Protein AF-A0A2J6ST15-F1 (afdb_monomer_lite)

Structure (mmCIF, N/CA/C/O backbone):
data_AF-A0A2J6ST15-F1
#
_entry.id   AF-A0A2J6ST15-F1
#
loop_
_atom_site.group_PDB
_atom_site.id
_atom_site.type_symbol
_atom_site.label_atom_id
_atom_site.label_alt_id
_atom_site.label_comp_id
_atom_site.label_asym_id
_atom_site.label_entity_id
_atom_site.label_seq_id
_atom_site.pdbx_PDB_ins_code
_atom_site.Cartn_x
_atom_site.Cartn_y
_atom_site.Cartn_z
_atom_site.occupancy
_atom_site.B_iso_or_equiv
_atom_site.auth_seq_id
_atom_site.auth_comp_id
_atom_site.auth_asym_id
_atom_site.auth_atom_id
_atom_site.pdbx_PDB_model_num
ATOM 1 N N . MET A 1 1 ? -38.969 25.362 6.891 1.00 38.66 1 MET A N 1
ATOM 2 C CA . MET A 1 1 ? -37.853 26.286 6.587 1.00 38.66 1 MET A CA 1
ATOM 3 C C . MET A 1 1 ? -36.799 25.519 5.800 1.00 38.66 1 MET A C 1
ATOM 5 O O . MET A 1 1 ? -36.286 24.537 6.317 1.00 38.66 1 MET A O 1
ATOM 9 N N . LYS A 1 2 ? -36.544 25.883 4.535 1.00 35.53 2 LYS A N 1
ATOM 10 C CA . LYS A 1 2 ? -35.479 25.271 3.721 1.00 35.53 2 LYS A CA 1
ATOM 11 C C . LYS A 1 2 ? -34.134 25.830 4.198 1.00 35.53 2 LYS A C 1
ATOM 13 O O . LYS A 1 2 ? -33.863 27.008 3.981 1.00 35.53 2 LYS A O 1
ATOM 18 N N . GLY A 1 3 ? -33.343 25.011 4.888 1.00 40.88 3 GLY A N 1
ATOM 19 C CA . GLY A 1 3 ? -31.980 25.359 5.285 1.00 40.88 3 GLY A CA 1
ATOM 20 C C . GLY A 1 3 ? -31.104 25.496 4.044 1.00 40.88 3 GLY A C 1
ATOM 21 O O . GLY A 1 3 ? -30.972 24.551 3.270 1.00 40.88 3 GLY A O 1
ATOM 22 N N . ARG A 1 4 ? -30.568 26.696 3.823 1.00 41.75 4 ARG A N 1
ATOM 23 C CA . ARG A 1 4 ? -29.657 26.998 2.719 1.00 41.75 4 ARG A CA 1
ATOM 24 C C . ARG A 1 4 ? -28.290 26.400 3.084 1.00 41.75 4 ARG A C 1
ATOM 26 O O . ARG A 1 4 ? -27.688 26.826 4.064 1.00 41.75 4 ARG A O 1
ATOM 33 N N . VAL A 1 5 ? -27.847 25.377 2.353 1.00 45.16 5 VAL A N 1
ATOM 34 C CA . VAL A 1 5 ? -26.492 24.820 2.490 1.00 45.16 5 VAL A CA 1
ATOM 35 C C . VAL A 1 5 ? -25.538 25.836 1.869 1.00 45.16 5 VAL A C 1
ATOM 37 O O . VAL A 1 5 ? -25.640 26.119 0.678 1.00 45.16 5 VAL A O 1
ATOM 40 N N . PHE A 1 6 ? -24.679 26.446 2.682 1.00 47.31 6 PHE A N 1
ATOM 41 C CA . PHE A 1 6 ? -23.643 27.351 2.193 1.00 47.31 6 PHE A CA 1
ATOM 42 C C . PHE A 1 6 ? -22.464 26.509 1.701 1.00 47.31 6 PHE A C 1
ATOM 44 O O . PHE A 1 6 ? -21.826 25.815 2.491 1.00 47.31 6 PHE A O 1
ATOM 51 N N . GLU A 1 7 ? -22.207 26.541 0.395 1.00 51.12 7 GLU A N 1
ATOM 52 C CA . GLU A 1 7 ? -20.978 25.996 -0.182 1.00 51.12 7 GLU A CA 1
ATOM 53 C C . GLU A 1 7 ? -19.779 26.784 0.359 1.00 51.12 7 GLU A C 1
ATOM 55 O O . GLU A 1 7 ? -19.801 28.015 0.408 1.00 51.12 7 GLU A O 1
ATOM 60 N N . CYS A 1 8 ? -18.740 26.076 0.806 1.00 47.41 8 CYS A N 1
ATOM 61 C CA . CYS A 1 8 ? -17.505 26.715 1.245 1.00 47.41 8 CYS A CA 1
ATOM 62 C C . CYS A 1 8 ? -16.866 27.448 0.060 1.00 47.41 8 CYS A C 1
ATOM 64 O O . CYS A 1 8 ? -16.536 26.818 -0.948 1.00 47.41 8 CYS A O 1
ATOM 66 N N . SER A 1 9 ? -16.661 28.760 0.206 1.00 45.16 9 SER A N 1
ATOM 67 C CA . SER A 1 9 ? -15.831 29.542 -0.712 1.00 45.16 9 SER A CA 1
ATOM 68 C C . SER A 1 9 ? -14.440 28.912 -0.793 1.00 45.16 9 SER A C 1
ATOM 70 O O . SER A 1 9 ? -13.929 28.371 0.192 1.00 45.16 9 SER A O 1
ATOM 72 N N . ARG A 1 10 ? -13.830 28.932 -1.982 1.00 50.94 10 ARG A N 1
ATOM 73 C CA . ARG A 1 10 ? -12.530 28.288 -2.209 1.00 50.94 10 ARG A CA 1
ATOM 74 C C . ARG A 1 10 ? -11.426 28.864 -1.320 1.00 50.94 10 ARG A C 1
ATOM 76 O O . ARG A 1 10 ? -10.541 28.079 -0.978 1.00 50.94 10 ARG A O 1
ATOM 83 N N . ASP A 1 11 ? -11.583 30.115 -0.880 1.00 47.59 11 ASP A N 1
ATOM 84 C CA . ASP A 1 11 ? -10.539 30.906 -0.220 1.00 47.59 11 ASP A CA 1
ATOM 85 C C . ASP A 1 11 ? -10.852 31.290 1.242 1.00 47.59 11 ASP A C 1
ATOM 87 O O . ASP A 1 11 ? -9.951 31.729 1.947 1.00 47.59 11 ASP A O 1
ATOM 91 N N . ASP A 1 12 ? -12.078 31.052 1.739 1.00 45.22 12 ASP A N 1
ATOM 92 C CA . ASP A 1 12 ? -12.477 31.381 3.119 1.00 45.22 12 ASP A CA 1
ATOM 93 C C . ASP A 1 12 ? -13.040 30.168 3.874 1.00 45.22 12 ASP A C 1
ATOM 95 O O . ASP A 1 12 ? -13.942 29.457 3.415 1.00 45.22 12 ASP A O 1
ATOM 99 N N . ILE A 1 13 ? -12.523 29.945 5.084 1.00 47.72 13 ILE A N 1
ATOM 100 C CA . ILE A 1 13 ? -12.948 28.867 5.983 1.00 47.72 13 ILE A CA 1
ATOM 101 C C . ILE A 1 13 ? -14.369 29.171 6.483 1.00 47.72 13 ILE A C 1
ATOM 103 O O . ILE A 1 13 ? -14.617 30.222 7.070 1.00 47.72 13 ILE A O 1
ATOM 107 N N . CYS A 1 14 ? -15.323 28.255 6.286 1.00 68.81 14 CYS A N 1
ATOM 108 C CA . CYS A 1 14 ? -16.704 28.494 6.712 1.00 68.81 14 CYS A CA 1
ATOM 109 C C . CYS A 1 14 ? -16.856 28.490 8.245 1.00 68.81 14 CYS A C 1
ATOM 111 O O . CYS A 1 14 ? -16.087 27.859 8.972 1.00 68.81 14 CYS A O 1
ATOM 113 N N . VAL A 1 15 ? -17.911 29.138 8.746 1.00 53.75 15 VAL A N 1
ATOM 114 C CA . VAL A 1 15 ? -18.210 29.257 10.188 1.00 53.75 15 VAL A CA 1
ATOM 115 C C . VAL A 1 15 ? -18.329 27.889 10.878 1.00 53.75 15 VAL A C 1
ATOM 117 O O . VAL A 1 15 ? -17.912 27.734 12.023 1.00 53.75 15 VAL A O 1
ATOM 120 N N . SER A 1 16 ? -18.824 26.861 10.182 1.00 53.62 16 SER A N 1
ATOM 121 C CA . SER A 1 16 ? -18.868 25.489 10.707 1.00 53.62 16 SER A CA 1
ATOM 122 C C . SER A 1 16 ? -17.469 24.889 10.878 1.00 53.62 16 SER A C 1
ATOM 124 O O . SER A 1 16 ? -17.195 24.261 11.899 1.00 53.62 16 SER A O 1
ATOM 126 N N . CYS A 1 17 ? -16.559 25.135 9.932 1.00 51.22 17 CYS A N 1
ATOM 127 C CA . CYS A 1 17 ? -15.149 24.771 10.059 1.00 51.22 17 CYS A CA 1
ATOM 128 C C . CYS A 1 17 ? -14.462 25.572 11.177 1.00 51.22 17 CYS A C 1
ATOM 130 O O . CYS A 1 17 ? -13.653 25.015 11.908 1.00 51.22 17 CYS A O 1
ATOM 132 N N . GLN A 1 18 ? -14.838 26.837 11.384 1.00 48.62 18 GLN A N 1
ATOM 133 C CA . GLN A 1 18 ? -14.302 27.691 12.449 1.00 48.62 18 GLN A CA 1
ATOM 134 C C . GLN A 1 18 ? -14.754 27.248 13.856 1.00 48.62 18 GLN A C 1
ATOM 136 O O . GLN A 1 18 ? -13.951 27.183 14.786 1.00 48.62 18 GLN A O 1
ATOM 141 N N . GLN A 1 19 ? -16.015 26.843 14.026 1.00 48.94 19 GLN A N 1
ATOM 142 C CA . GLN A 1 19 ? -16.502 26.212 15.266 1.00 48.94 19 GLN A CA 1
ATOM 143 C C . GLN A 1 19 ? -15.833 24.842 15.494 1.00 48.94 19 GLN A C 1
ATOM 145 O O . GLN A 1 19 ? -15.514 24.441 16.623 1.00 48.94 19 GLN A O 1
ATOM 150 N N . LEU A 1 20 ? -15.489 24.164 14.398 1.00 51.16 20 LEU A N 1
ATOM 151 C CA . LEU A 1 20 ? -14.615 23.002 14.392 1.00 51.16 20 LEU A CA 1
ATOM 152 C C . LEU A 1 20 ? -13.120 23.317 14.623 1.00 51.16 20 LEU A C 1
ATOM 154 O O . LEU A 1 20 ? -12.326 22.387 14.583 1.00 51.16 20 LEU A O 1
ATOM 158 N N . VAL A 1 21 ? -12.722 24.537 15.017 1.00 44.50 21 VAL A N 1
ATOM 159 C CA . VAL A 1 21 ? -11.354 24.855 15.499 1.00 44.50 21 VAL A CA 1
ATOM 160 C C . VAL A 1 21 ? -11.258 25.020 17.030 1.00 44.50 21 VAL A C 1
ATOM 162 O O . VAL A 1 21 ? -10.345 24.470 17.628 1.00 44.50 21 VAL A O 1
ATOM 165 N N . VAL A 1 22 ? -12.284 25.534 17.720 1.00 46.78 22 VAL A N 1
ATOM 166 C CA . VAL A 1 22 ? -12.260 25.867 19.174 1.00 46.78 22 VAL A CA 1
ATOM 167 C C . VAL A 1 22 ? -12.069 24.707 20.205 1.00 46.78 22 VAL A C 1
ATOM 169 O O . VAL A 1 22 ? -11.404 24.900 21.214 1.00 46.78 22 VAL A O 1
ATOM 172 N N . HIS A 1 23 ? -12.536 23.473 19.986 1.00 47.53 23 HIS A N 1
ATOM 173 C CA . HIS A 1 23 ? -12.268 22.262 20.802 1.00 47.53 23 HIS A CA 1
ATOM 174 C C . HIS A 1 23 ? -10.863 21.633 20.573 1.00 47.53 23 HIS A C 1
ATOM 176 O O . HIS A 1 23 ? -10.720 20.426 20.393 1.00 47.53 23 HIS A O 1
ATOM 182 N N . ALA A 1 24 ? -9.820 22.465 20.527 1.00 45.72 24 ALA A N 1
ATOM 183 C CA . ALA A 1 24 ? -8.559 22.259 19.804 1.00 45.72 24 ALA A CA 1
ATOM 184 C C . ALA A 1 24 ? -7.562 21.187 20.291 1.00 45.72 24 ALA A C 1
ATOM 186 O O . ALA A 1 24 ? -6.649 20.858 19.540 1.00 45.72 24 ALA A O 1
ATOM 187 N N . HIS A 1 25 ? -7.684 20.594 21.480 1.00 44.50 25 HIS A N 1
ATOM 188 C CA . HIS A 1 25 ? -6.605 19.713 21.972 1.00 44.50 25 HIS A CA 1
ATOM 189 C C . HIS A 1 25 ? -6.564 18.307 21.337 1.00 44.50 25 HIS A C 1
ATOM 191 O O . HIS A 1 25 ? -5.535 17.646 21.379 1.00 44.50 25 HIS A O 1
ATOM 197 N N . GLN A 1 26 ? -7.631 17.882 20.649 1.00 46.38 26 GLN A N 1
ATOM 198 C CA . GLN A 1 26 ? -7.638 16.692 19.776 1.00 46.38 26 GLN A CA 1
ATOM 199 C C . GLN A 1 26 ? -7.511 17.047 18.274 1.00 46.38 26 GLN A C 1
ATOM 201 O O . GLN A 1 26 ? -7.672 16.175 17.422 1.00 46.38 26 GLN A O 1
ATOM 206 N N . ARG A 1 27 ? -7.266 18.324 17.912 1.00 44.69 27 ARG A N 1
ATOM 207 C CA . ARG A 1 27 ? -7.508 18.846 16.548 1.00 44.69 27 ARG A CA 1
ATOM 208 C C . ARG A 1 27 ? -6.311 18.999 15.621 1.00 44.69 27 ARG A C 1
ATOM 210 O O . ARG A 1 27 ? -6.564 19.121 14.428 1.00 44.69 27 ARG A O 1
ATOM 217 N N . HIS A 1 28 ? -5.058 18.950 16.073 1.00 50.28 28 HIS A N 1
ATOM 218 C CA . HIS A 1 28 ? -3.931 19.174 15.149 1.00 50.28 28 HIS A CA 1
ATOM 219 C C . HIS A 1 28 ? -3.866 18.152 14.002 1.00 50.28 28 HIS A C 1
ATOM 221 O O . HIS A 1 28 ? -3.484 18.500 12.889 1.00 50.28 28 HIS A O 1
ATOM 227 N N . THR A 1 29 ? -4.332 16.923 14.226 1.00 47.09 29 THR A N 1
ATOM 228 C CA . THR A 1 29 ? -4.425 15.895 13.179 1.00 47.09 29 THR A CA 1
ATOM 229 C C . THR A 1 29 ? -5.690 16.037 12.317 1.00 47.09 29 THR A C 1
ATOM 231 O O . THR A 1 29 ? -5.739 15.496 11.225 1.00 47.09 29 THR A O 1
ATOM 234 N N . LEU A 1 30 ? -6.720 16.777 12.748 1.00 45.50 30 LEU A N 1
ATOM 235 C CA . LEU A 1 30 ? -7.995 16.891 12.020 1.00 45.50 30 LEU A CA 1
ATOM 236 C C . LEU A 1 30 ? -8.102 18.150 11.154 1.00 45.50 30 LEU A C 1
ATOM 238 O O . LEU A 1 30 ? -8.762 18.099 10.114 1.00 45.50 30 LEU A O 1
ATOM 242 N N . THR A 1 31 ? -7.449 19.255 11.531 1.00 47.72 31 THR A N 1
ATOM 243 C CA . THR A 1 31 ? -7.461 20.503 10.744 1.00 47.72 31 THR A CA 1
ATOM 244 C C . THR A 1 31 ? -6.840 20.336 9.362 1.00 47.72 31 THR A C 1
ATOM 246 O O . THR A 1 31 ? -7.252 21.026 8.435 1.00 47.72 31 THR A O 1
ATOM 249 N N . PHE A 1 32 ? -5.910 19.394 9.191 1.00 49.69 32 PHE A N 1
ATOM 250 C CA . PHE A 1 32 ? -5.357 19.077 7.877 1.00 49.69 32 PHE A CA 1
ATOM 251 C C . PHE A 1 32 ? -6.281 18.133 7.082 1.00 49.69 32 PHE A C 1
ATOM 253 O O . PHE A 1 32 ? -6.559 18.430 5.928 1.00 49.69 32 PHE A O 1
ATOM 260 N N . SER A 1 33 ? -6.887 17.099 7.691 1.00 45.31 33 SER A N 1
ATOM 261 C CA . SER A 1 33 ? -7.797 16.160 6.989 1.00 45.31 33 SER A CA 1
ATOM 262 C C . SER A 1 33 ? -9.025 16.828 6.360 1.00 45.31 33 SER A C 1
ATOM 264 O O . SER A 1 33 ? -9.462 16.428 5.285 1.00 45.31 33 SER A O 1
ATOM 266 N N . ALA A 1 34 ? -9.567 17.874 6.996 1.00 46.09 34 ALA A N 1
ATOM 267 C CA . ALA A 1 34 ? -10.674 18.658 6.448 1.00 46.09 34 ALA A CA 1
ATOM 268 C C . ALA A 1 34 ? -10.243 19.574 5.280 1.00 46.09 34 ALA A C 1
ATOM 270 O O . ALA A 1 34 ? -11.095 20.069 4.542 1.00 46.09 34 ALA A O 1
ATOM 271 N N . CYS A 1 35 ? -8.933 19.782 5.111 1.00 53.34 35 CYS A N 1
ATOM 272 C CA . CYS A 1 35 ? -8.316 20.639 4.100 1.00 53.34 35 CYS A CA 1
ATOM 273 C C . CYS A 1 35 ? -7.579 19.866 2.995 1.00 53.34 35 CYS A C 1
ATOM 275 O O . CYS A 1 35 ? -7.244 20.483 1.982 1.00 53.34 35 CYS A O 1
ATOM 277 N N . ILE A 1 36 ? -7.354 18.549 3.128 1.00 61.03 36 ILE A N 1
ATOM 278 C CA . ILE A 1 36 ? -6.865 17.719 2.016 1.00 61.03 36 ILE A CA 1
ATOM 279 C C . ILE A 1 36 ? -7.988 17.637 0.977 1.00 61.03 36 ILE A C 1
ATOM 281 O O . ILE A 1 36 ? -8.862 16.774 1.021 1.00 61.03 36 ILE A O 1
ATOM 285 N N . ARG A 1 37 ? -7.993 18.596 0.051 1.00 67.06 37 ARG A N 1
ATOM 286 C CA . ARG A 1 37 ? -8.852 18.577 -1.139 1.00 67.06 37 ARG A CA 1
ATOM 287 C C . ARG A 1 37 ? -8.274 17.685 -2.233 1.00 67.06 37 ARG A C 1
ATOM 289 O O . ARG A 1 37 ? -9.020 17.258 -3.107 1.00 67.06 37 ARG A O 1
ATOM 296 N N . THR A 1 38 ? -6.970 17.432 -2.185 1.00 81.62 38 THR A N 1
ATOM 297 C CA . THR A 1 38 ? -6.264 16.670 -3.209 1.00 81.62 38 THR A CA 1
ATOM 298 C C . THR A 1 38 ? -6.534 15.186 -3.033 1.00 81.62 38 THR A C 1
ATOM 300 O O . THR A 1 38 ? -6.296 14.627 -1.962 1.00 81.62 38 THR A O 1
ATOM 303 N N . SER A 1 39 ? -7.061 14.554 -4.077 1.00 88.81 39 SER A N 1
ATOM 304 C CA . SER A 1 39 ? -7.285 13.112 -4.085 1.00 88.81 39 SER A CA 1
ATOM 305 C C . SER A 1 39 ? -5.936 12.385 -4.092 1.00 88.81 39 SER A C 1
ATOM 307 O O . SER A 1 39 ? -4.970 12.869 -4.683 1.00 88.81 39 SER A O 1
ATOM 309 N N . THR A 1 40 ? -5.849 11.210 -3.458 1.00 90.94 40 THR A N 1
ATOM 310 C CA . THR A 1 40 ? -4.623 10.396 -3.545 1.00 90.94 40 THR A CA 1
ATOM 311 C C . THR A 1 40 ? -4.316 10.005 -4.990 1.00 90.94 40 THR A C 1
ATOM 313 O O . THR A 1 40 ? -3.148 9.907 -5.357 1.00 90.94 40 THR A O 1
ATOM 316 N N . SER A 1 41 ? -5.346 9.853 -5.830 1.00 89.62 41 SER A N 1
ATOM 317 C CA . SER A 1 41 ? -5.173 9.611 -7.263 1.00 89.62 41 SER A CA 1
ATOM 318 C C . SER A 1 41 ? -4.626 10.812 -8.044 1.00 89.62 41 SER A C 1
ATOM 320 O O . SER A 1 41 ? -3.933 10.593 -9.029 1.00 89.62 41 SER A O 1
ATOM 322 N N . ASP A 1 42 ? -4.832 12.052 -7.581 1.00 90.19 42 ASP A N 1
ATOM 323 C CA . ASP A 1 42 ? -4.237 13.246 -8.213 1.00 90.19 42 ASP A CA 1
ATOM 324 C C . ASP A 1 42 ? -2.726 13.359 -7.928 1.00 90.19 42 ASP A C 1
ATOM 326 O O . ASP A 1 42 ? -1.996 14.025 -8.657 1.00 90.19 42 ASP A O 1
ATOM 330 N N . ALA A 1 43 ? -2.255 12.711 -6.859 1.00 91.69 43 ALA A N 1
ATOM 331 C CA . ALA A 1 43 ? -0.853 12.654 -6.447 1.00 91.69 43 ALA A CA 1
ATOM 332 C C . ALA A 1 43 ? -0.204 11.298 -6.790 1.00 91.69 43 ALA A C 1
ATOM 334 O O . ALA A 1 43 ? 0.751 10.871 -6.149 1.00 91.69 43 ALA A O 1
ATOM 335 N N . SER A 1 44 ? -0.746 10.561 -7.758 1.00 94.81 44 SER A N 1
ATOM 336 C CA . SER A 1 44 ? -0.347 9.180 -8.027 1.00 94.81 44 SER A CA 1
ATOM 337 C C . SER A 1 44 ? 1.059 9.080 -8.640 1.00 94.81 44 SER A C 1
ATOM 339 O O . SER A 1 44 ? 1.261 9.314 -9.830 1.00 94.81 44 SER A O 1
ATOM 341 N N . VAL A 1 45 ? 2.037 8.605 -7.858 1.00 94.56 45 VAL A N 1
ATOM 342 C CA . VAL A 1 45 ? 3.381 8.240 -8.364 1.00 94.56 45 VAL A CA 1
ATOM 343 C C . VAL A 1 45 ? 3.346 7.104 -9.402 1.00 94.56 45 VAL A C 1
ATOM 345 O O . VAL A 1 45 ? 4.301 6.880 -10.144 1.00 94.56 45 VAL A O 1
ATOM 348 N N . PHE A 1 46 ? 2.233 6.377 -9.475 1.00 95.94 46 PHE A N 1
ATOM 349 C CA . PHE A 1 46 ? 2.031 5.287 -10.421 1.00 95.94 46 PHE A CA 1
ATOM 350 C C . PHE A 1 46 ? 1.787 5.787 -11.850 1.00 95.94 46 PHE A C 1
ATOM 352 O O . PHE A 1 46 ? 2.043 5.065 -12.812 1.00 95.94 46 PHE A O 1
ATOM 359 N N . ASP A 1 47 ? 1.363 7.038 -12.021 1.00 94.00 47 ASP A N 1
ATOM 360 C CA . ASP A 1 47 ? 0.987 7.561 -13.336 1.00 94.00 47 ASP A CA 1
ATOM 361 C C . ASP A 1 47 ? 2.196 7.690 -14.276 1.00 94.00 47 ASP A C 1
ATOM 363 O O . ASP A 1 47 ? 2.044 7.578 -15.490 1.00 94.00 47 ASP A O 1
ATOM 367 N N . PHE A 1 48 ? 3.411 7.791 -13.723 1.00 92.12 48 PHE A N 1
ATOM 368 C CA . PHE A 1 48 ? 4.670 7.825 -14.478 1.00 92.12 48 PHE A CA 1
ATOM 369 C C . PHE A 1 48 ? 4.960 6.544 -15.276 1.00 92.12 48 PHE A C 1
ATOM 371 O O . PHE A 1 48 ? 5.748 6.580 -16.218 1.00 92.12 48 PHE A O 1
ATOM 378 N N . TYR A 1 49 ? 4.344 5.413 -14.921 1.00 92.69 49 TYR A N 1
ATOM 379 C CA . TYR A 1 49 ? 4.568 4.129 -15.599 1.00 92.69 49 TYR A CA 1
ATOM 380 C C . TYR A 1 49 ? 3.365 3.662 -16.403 1.00 92.69 49 TYR A C 1
ATOM 382 O O . TYR A 1 49 ? 3.439 2.613 -17.038 1.00 92.69 49 TYR A O 1
ATOM 390 N N . ILE A 1 50 ? 2.246 4.384 -16.379 1.00 90.62 50 ILE A N 1
ATOM 391 C CA . ILE A 1 50 ? 1.060 3.975 -17.125 1.00 90.62 50 ILE A CA 1
ATOM 392 C C . ILE A 1 50 ? 1.259 4.376 -18.593 1.00 90.62 50 ILE A C 1
ATOM 394 O O . ILE A 1 50 ? 1.289 5.570 -18.896 1.00 90.62 50 ILE A O 1
ATOM 398 N N . PRO A 1 51 ? 1.394 3.414 -19.529 1.00 86.44 51 PRO A N 1
ATOM 399 C CA . PRO A 1 51 ? 1.526 3.748 -20.936 1.00 86.44 51 PRO A CA 1
ATOM 400 C C . PRO A 1 51 ? 0.254 4.441 -21.446 1.00 86.44 51 PRO A C 1
ATOM 402 O O . PRO A 1 51 ? -0.856 4.136 -20.980 1.00 86.44 51 PRO A O 1
ATOM 405 N N . PRO A 1 52 ? 0.385 5.339 -22.438 1.00 86.19 52 PRO A N 1
ATOM 406 C CA . PRO A 1 52 ? -0.765 5.968 -23.062 1.00 86.19 52 PRO A CA 1
ATOM 407 C C . PRO A 1 52 ? -1.695 4.918 -23.701 1.00 86.19 52 PRO A C 1
ATOM 409 O O . PRO A 1 52 ? -1.262 3.814 -24.058 1.00 86.19 52 PRO A O 1
ATOM 412 N N . PRO A 1 53 ? -2.992 5.239 -23.869 1.00 84.06 53 PRO A N 1
ATOM 413 C CA . PRO A 1 53 ? -3.937 4.345 -24.529 1.00 84.06 53 PRO A CA 1
ATOM 414 C C . PRO A 1 53 ? -3.421 3.879 -25.900 1.00 84.06 53 PRO A C 1
ATOM 416 O O . PRO A 1 53 ? -2.991 4.694 -26.710 1.00 84.06 53 PRO A O 1
ATOM 419 N N . GLY A 1 54 ? -3.488 2.569 -26.164 1.00 78.62 54 GLY A N 1
ATOM 420 C CA . GLY A 1 54 ? -3.101 1.970 -27.450 1.00 78.62 54 GLY A CA 1
ATOM 421 C C . GLY A 1 54 ? -1.684 1.389 -27.520 1.00 78.62 54 GLY A C 1
ATOM 422 O O . GLY A 1 54 ? -1.369 0.728 -28.505 1.00 78.62 54 GLY A O 1
ATOM 423 N N . GLN A 1 55 ? -0.847 1.558 -26.490 1.00 78.69 55 GLN A N 1
ATOM 424 C CA . GLN A 1 55 ? 0.509 0.998 -26.474 1.00 78.69 55 GLN A CA 1
ATOM 425 C C . GLN A 1 55 ? 0.650 -0.091 -25.405 1.00 78.69 55 GLN A C 1
ATOM 427 O O . GLN A 1 55 ? 0.628 0.198 -24.213 1.00 78.69 55 GLN A O 1
ATOM 432 N N . ASN A 1 56 ? 0.783 -1.353 -25.832 1.00 83.19 56 ASN A N 1
ATOM 433 C CA . ASN A 1 56 ? 1.097 -2.533 -25.003 1.00 83.19 56 ASN A CA 1
ATOM 434 C C . ASN A 1 56 ? 0.197 -2.796 -23.779 1.00 83.19 56 ASN A C 1
ATOM 436 O O . ASN A 1 56 ? 0.463 -3.719 -23.012 1.00 83.19 56 ASN A O 1
ATOM 440 N N . ARG A 1 57 ? -0.884 -2.032 -23.592 1.00 86.88 57 ARG A N 1
ATOM 441 C CA . ARG A 1 57 ? -1.756 -2.128 -22.420 1.00 86.88 57 ARG A CA 1
ATOM 442 C C . ARG A 1 57 ? -2.363 -3.519 -22.270 1.00 86.88 57 ARG A C 1
ATOM 444 O O . ARG A 1 57 ? -2.329 -4.063 -21.173 1.00 86.88 57 ARG A O 1
ATOM 451 N N . ASP A 1 58 ? -2.853 -4.101 -23.359 1.00 88.25 58 ASP A N 1
ATOM 452 C CA . ASP A 1 58 ? -3.482 -5.426 -23.332 1.00 88.25 58 ASP A CA 1
ATOM 453 C C . ASP A 1 58 ? -2.472 -6.515 -22.956 1.00 88.25 58 ASP A C 1
ATOM 455 O O . ASP A 1 58 ? -2.762 -7.370 -22.126 1.00 88.25 58 ASP A O 1
ATOM 459 N N . ILE A 1 59 ? -1.238 -6.412 -23.461 1.00 91.19 59 ILE A N 1
ATOM 460 C CA . ILE A 1 59 ? -0.142 -7.332 -23.124 1.00 91.19 59 ILE A CA 1
ATOM 461 C C . ILE A 1 59 ? 0.174 -7.260 -21.625 1.00 91.19 59 ILE A C 1
ATOM 463 O O . ILE A 1 59 ? 0.319 -8.291 -20.968 1.00 91.19 59 ILE A O 1
ATOM 467 N N . ILE A 1 60 ? 0.263 -6.049 -21.068 1.00 91.44 60 ILE A N 1
ATOM 468 C CA . ILE A 1 60 ? 0.516 -5.849 -19.637 1.00 91.44 60 ILE A CA 1
ATOM 469 C C . ILE A 1 60 ? -0.643 -6.368 -18.787 1.00 91.44 60 ILE A C 1
ATOM 471 O O . ILE A 1 60 ? -0.395 -6.960 -17.741 1.00 91.44 60 ILE A O 1
ATOM 475 N N . LEU A 1 61 ? -1.891 -6.209 -19.231 1.00 88.81 61 LEU A N 1
ATOM 476 C CA . LEU A 1 61 ? -3.054 -6.760 -18.533 1.00 88.81 61 LEU A CA 1
ATOM 477 C C . LEU A 1 61 ? -3.039 -8.295 -18.524 1.00 88.81 61 LEU A C 1
ATOM 479 O O . LEU A 1 61 ? -3.252 -8.885 -17.471 1.00 88.81 61 LEU A O 1
ATOM 483 N N . THR A 1 62 ? -2.685 -8.944 -19.633 1.00 91.56 62 THR A N 1
ATOM 484 C CA . THR A 1 62 ? -2.530 -10.408 -19.670 1.00 91.56 62 THR A CA 1
ATOM 485 C C . THR A 1 62 ? -1.405 -10.888 -18.746 1.00 91.56 62 THR A C 1
ATOM 487 O O . THR A 1 62 ? -1.590 -11.820 -17.967 1.00 91.56 62 THR A O 1
ATOM 490 N N . LYS A 1 63 ? -0.244 -10.220 -18.752 1.00 92.75 63 LYS A N 1
ATOM 491 C CA . LYS A 1 63 ? 0.863 -10.532 -17.820 1.00 92.75 63 LYS A CA 1
ATOM 492 C C . LYS A 1 63 ? 0.481 -10.280 -16.361 1.00 92.75 63 LYS A C 1
ATOM 494 O O . LYS A 1 63 ? 0.907 -10.989 -15.453 1.00 92.75 63 LYS A O 1
ATOM 499 N N . SER A 1 64 ? -0.349 -9.270 -16.137 1.00 92.12 64 SER A N 1
ATOM 500 C CA . SER A 1 64 ? -0.880 -8.931 -14.827 1.00 92.12 64 SER A CA 1
ATOM 501 C C . SER A 1 64 ? -1.778 -10.029 -14.252 1.00 92.12 64 SER A C 1
ATOM 503 O O . SER A 1 64 ? -1.784 -10.202 -13.034 1.00 92.12 64 SER A O 1
ATOM 505 N N . GLU A 1 65 ? -2.535 -10.741 -15.088 1.00 90.06 65 GLU A N 1
ATOM 506 C CA . GLU A 1 65 ? -3.360 -11.880 -14.666 1.00 90.06 65 GLU A CA 1
ATOM 507 C C . GLU A 1 65 ? -2.489 -13.070 -14.254 1.00 90.06 65 GLU A C 1
ATOM 509 O O . GLU A 1 65 ? -2.735 -13.676 -13.213 1.00 90.06 65 GLU A O 1
ATOM 514 N N . GLN A 1 66 ? -1.412 -13.342 -15.000 1.00 86.88 66 GLN A N 1
ATOM 515 C CA . GLN A 1 66 ? -0.443 -14.389 -14.652 1.00 86.88 66 GLN A CA 1
ATOM 516 C C . GLN A 1 66 ? 0.165 -14.145 -13.266 1.00 86.88 66 GLN A C 1
ATOM 518 O O . GLN A 1 66 ? 0.199 -15.054 -12.437 1.00 86.88 66 GLN A O 1
ATOM 523 N N . LEU A 1 67 ? 0.550 -12.900 -12.966 1.00 86.31 67 LEU A N 1
ATOM 524 C CA . LEU A 1 67 ? 1.111 -12.535 -11.662 1.00 86.31 67 LEU A CA 1
ATOM 525 C C . LEU A 1 67 ? 0.126 -12.766 -10.501 1.00 86.31 67 LEU A C 1
ATOM 527 O O . LEU A 1 67 ? 0.543 -13.077 -9.390 1.00 86.31 67 LEU A O 1
ATOM 531 N N . SER A 1 68 ? -1.182 -12.642 -10.746 1.00 81.62 68 SER A N 1
ATOM 532 C CA . SER A 1 68 ? -2.212 -12.901 -9.733 1.00 81.62 68 SER A CA 1
ATOM 533 C C . SER A 1 68 ? -2.371 -14.380 -9.377 1.00 81.62 68 SER A C 1
A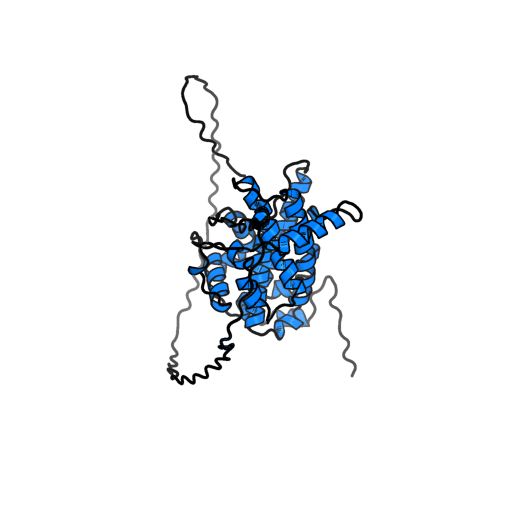TOM 535 O O . SER A 1 68 ? -2.937 -14.678 -8.329 1.00 81.62 68 SER A O 1
ATOM 537 N N . THR A 1 69 ? -1.864 -15.292 -10.209 1.00 77.44 69 THR A N 1
ATOM 538 C CA . THR A 1 69 ? -1.871 -16.739 -9.930 1.00 77.44 69 THR A CA 1
ATOM 539 C C . THR A 1 69 ? -0.637 -17.212 -9.161 1.00 77.44 69 THR A C 1
ATOM 541 O O . THR A 1 69 ? -0.596 -18.354 -8.704 1.00 77.44 69 THR A O 1
ATOM 544 N N . THR A 1 70 ? 0.364 -16.346 -8.979 1.00 79.38 70 THR A N 1
ATOM 545 C CA . THR A 1 70 ? 1.604 -16.706 -8.292 1.00 79.38 70 THR A CA 1
ATOM 546 C C . THR A 1 70 ? 1.356 -16.920 -6.800 1.00 79.38 70 THR A C 1
ATOM 548 O O . THR A 1 70 ? 0.938 -16.014 -6.077 1.00 79.38 70 THR A O 1
ATOM 551 N N . THR A 1 71 ? 1.662 -18.124 -6.314 1.00 78.38 71 THR A N 1
ATOM 552 C CA . THR A 1 71 ? 1.612 -18.432 -4.881 1.00 78.38 71 THR A CA 1
ATOM 553 C C . THR A 1 71 ? 2.768 -17.745 -4.162 1.00 78.38 71 THR A C 1
ATOM 555 O O . THR A 1 71 ? 3.934 -18.031 -4.426 1.00 78.38 71 THR A O 1
ATOM 558 N N . ILE A 1 72 ? 2.443 -16.871 -3.212 1.00 82.69 72 ILE A N 1
ATOM 559 C CA . ILE A 1 72 ? 3.413 -16.241 -2.316 1.00 82.69 72 ILE A CA 1
ATOM 560 C C . ILE A 1 72 ? 3.569 -17.109 -1.066 1.00 82.69 72 ILE A C 1
ATOM 562 O O . ILE A 1 72 ? 2.627 -17.259 -0.285 1.00 82.69 72 ILE A O 1
ATOM 566 N N . SER A 1 73 ? 4.774 -17.638 -0.853 1.00 82.56 73 SER A N 1
ATOM 567 C CA . SER A 1 73 ? 5.162 -18.296 0.397 1.00 82.56 73 SER A CA 1
ATOM 568 C C . SER A 1 73 ? 6.147 -17.425 1.173 1.00 82.56 73 SER A C 1
ATOM 570 O O . SER A 1 73 ? 7.048 -16.830 0.585 1.00 82.56 73 SER A O 1
ATOM 572 N N . LEU A 1 74 ? 5.962 -17.352 2.492 1.00 84.44 74 LEU A N 1
ATOM 573 C CA . LEU A 1 74 ? 6.855 -16.650 3.414 1.00 84.44 74 LEU A CA 1
ATOM 574 C C . LEU A 1 74 ? 7.530 -17.695 4.306 1.00 84.44 74 LEU A C 1
ATOM 576 O O . LEU A 1 74 ? 6.847 -18.403 5.046 1.00 84.44 74 LEU A O 1
ATOM 580 N N . ASP A 1 75 ? 8.853 -17.773 4.271 1.00 84.62 75 ASP A N 1
ATOM 581 C CA . ASP A 1 75 ? 9.655 -18.656 5.129 1.00 84.62 75 ASP A CA 1
ATOM 582 C C . ASP A 1 75 ? 9.505 -18.324 6.627 1.00 84.62 75 ASP A C 1
ATOM 584 O O . ASP A 1 75 ? 9.515 -19.218 7.469 1.00 84.62 75 ASP A O 1
ATOM 588 N N . PHE A 1 76 ? 9.241 -17.058 6.961 1.00 85.56 76 PHE A N 1
ATOM 589 C CA . PHE A 1 76 ? 8.905 -16.595 8.312 1.00 85.56 76 PHE A CA 1
ATOM 590 C C . PHE A 1 76 ? 7.398 -16.647 8.639 1.00 85.56 76 PHE A C 1
ATOM 592 O O . PHE A 1 76 ? 6.967 -16.044 9.624 1.00 85.56 76 PHE A O 1
ATOM 599 N N . SER A 1 77 ? 6.559 -17.345 7.855 1.00 88.00 77 SER A N 1
ATOM 600 C CA . SER A 1 77 ? 5.096 -17.368 8.079 1.00 88.00 77 SER A CA 1
ATOM 601 C C . SER A 1 77 ? 4.698 -17.845 9.481 1.00 88.00 77 SER A C 1
ATOM 603 O O . SER A 1 77 ? 3.706 -17.369 10.035 1.00 88.00 77 SER A O 1
ATOM 605 N N . SER A 1 78 ? 5.485 -18.752 10.070 1.00 92.19 78 SER A N 1
ATOM 606 C CA . SER A 1 78 ? 5.282 -19.277 11.426 1.00 92.19 78 SER A CA 1
ATOM 607 C C . SER A 1 78 ? 5.593 -18.273 12.538 1.00 92.19 78 SER A C 1
ATOM 609 O O . SER A 1 78 ? 5.161 -18.485 13.666 1.00 92.19 78 SER A O 1
ATOM 611 N N . LEU A 1 79 ? 6.331 -17.198 12.241 1.00 91.88 79 LEU A N 1
ATOM 612 C CA . LEU A 1 79 ? 6.645 -16.127 13.195 1.00 91.88 79 LEU A CA 1
ATOM 613 C C . LEU A 1 79 ? 5.536 -15.066 13.265 1.00 91.88 79 LEU A C 1
ATOM 615 O O . LEU A 1 79 ? 5.596 -14.164 14.097 1.00 91.88 79 LEU A O 1
ATOM 619 N N . ILE A 1 80 ? 4.537 -15.144 12.379 1.00 93.75 80 ILE A N 1
ATOM 620 C CA . ILE A 1 80 ? 3.473 -14.148 12.263 1.00 93.75 80 ILE A CA 1
ATOM 621 C C . ILE A 1 80 ? 2.202 -14.658 12.936 1.00 93.75 80 ILE A C 1
ATOM 623 O O . ILE A 1 80 ? 1.650 -15.696 12.561 1.00 93.75 80 ILE A O 1
ATOM 627 N N . THR A 1 81 ? 1.665 -13.856 13.851 1.00 97.06 81 THR A N 1
ATOM 628 C CA . THR A 1 81 ? 0.284 -14.006 14.312 1.00 97.06 81 THR A CA 1
ATOM 629 C C . THR A 1 81 ? -0.653 -13.377 13.285 1.00 97.06 81 THR A C 1
ATOM 631 O O . THR A 1 81 ? -0.674 -12.160 13.101 1.00 97.06 81 THR A O 1
ATOM 634 N N . TRP A 1 82 ? -1.429 -14.215 12.599 1.00 97.25 82 TRP A N 1
ATOM 635 C CA . TRP A 1 82 ? -2.378 -13.806 11.559 1.00 97.25 82 TRP A CA 1
ATOM 636 C C . TRP A 1 82 ? -3.691 -13.300 12.169 1.00 97.25 82 TRP A C 1
ATOM 638 O O . TRP A 1 82 ? -4.731 -13.941 12.057 1.00 97.25 82 TRP A O 1
ATOM 648 N N . ASP A 1 83 ? -3.617 -12.140 12.815 1.00 98.00 83 ASP A N 1
ATOM 649 C CA . ASP A 1 83 ? -4.744 -11.421 13.407 1.00 98.00 83 ASP A CA 1
ATOM 650 C C . ASP A 1 83 ? -4.627 -9.916 13.110 1.00 98.00 83 ASP A C 1
ATOM 652 O O . ASP A 1 83 ? -3.538 -9.346 13.171 1.00 98.00 83 ASP A O 1
ATOM 656 N N . LEU A 1 84 ? -5.739 -9.252 12.776 1.00 98.00 84 LEU A N 1
ATOM 657 C CA . LEU A 1 84 ? -5.703 -7.843 12.362 1.00 98.00 84 LEU A CA 1
ATOM 658 C C . LEU A 1 84 ? -5.248 -6.892 13.473 1.00 98.00 84 LEU A C 1
ATOM 660 O O . LEU A 1 84 ? -4.640 -5.871 13.166 1.00 98.00 84 LEU A O 1
ATOM 664 N N . GLU A 1 85 ? -5.565 -7.178 14.736 1.00 98.19 85 GLU A N 1
ATOM 665 C CA . GLU A 1 85 ? -5.105 -6.366 15.866 1.00 98.19 85 GLU A CA 1
ATOM 666 C C . GLU A 1 85 ? -3.597 -6.488 16.016 1.00 98.19 85 GLU A C 1
ATOM 668 O O . GLU A 1 85 ? -2.895 -5.479 16.004 1.00 98.19 85 GLU A O 1
ATOM 673 N N . PHE A 1 86 ? -3.101 -7.726 16.027 1.00 97.44 86 PHE A N 1
ATOM 674 C CA . PHE A 1 86 ? -1.675 -7.994 16.151 1.00 97.44 86 PHE A CA 1
ATOM 675 C C . PHE A 1 86 ? -0.863 -7.390 15.000 1.00 97.44 86 PHE A C 1
ATOM 677 O O . PHE A 1 86 ? 0.191 -6.805 15.227 1.00 97.44 86 PHE A O 1
ATOM 684 N N . LEU A 1 87 ? -1.349 -7.495 13.759 1.00 97.69 87 LEU A N 1
ATOM 685 C CA . LEU A 1 87 ? -0.668 -6.921 12.597 1.00 97.69 87 LEU A CA 1
ATOM 686 C C . LEU A 1 87 ? -0.638 -5.388 12.640 1.00 97.69 87 LEU A C 1
ATOM 688 O O . LEU A 1 87 ? 0.359 -4.781 12.253 1.00 97.69 87 LEU A O 1
ATOM 692 N N . VAL A 1 88 ? -1.708 -4.751 13.120 1.00 97.75 88 VAL A N 1
ATOM 693 C CA . VAL A 1 88 ? -1.725 -3.298 13.330 1.00 97.75 88 VAL A CA 1
ATOM 694 C C . VAL A 1 88 ? -0.731 -2.900 14.421 1.00 97.75 88 VAL A C 1
ATOM 696 O O . VAL A 1 88 ? 0.046 -1.970 14.207 1.00 97.75 88 VAL A O 1
ATOM 699 N N . ASP A 1 89 ? -0.695 -3.621 15.540 1.00 96.12 89 ASP A N 1
ATOM 700 C CA . ASP A 1 89 ? 0.250 -3.367 16.631 1.00 96.12 89 ASP A CA 1
ATOM 701 C C . ASP A 1 89 ? 1.708 -3.578 16.199 1.00 96.12 89 ASP A C 1
ATOM 703 O O . ASP A 1 89 ? 2.577 -2.777 16.544 1.00 96.12 89 ASP A O 1
ATOM 707 N N . ASP A 1 90 ? 1.982 -4.601 15.388 1.00 94.12 90 ASP A N 1
ATOM 708 C CA . ASP A 1 90 ? 3.296 -4.856 14.792 1.00 94.12 90 ASP A CA 1
ATOM 709 C C . ASP A 1 90 ? 3.725 -3.711 13.856 1.00 94.12 90 ASP A C 1
ATOM 711 O O . ASP A 1 90 ? 4.860 -3.233 13.933 1.00 94.12 90 ASP A O 1
ATOM 715 N N . VAL A 1 91 ? 2.811 -3.191 13.027 1.00 93.56 91 VAL A N 1
ATOM 716 C CA . VAL A 1 91 ? 3.075 -2.006 12.192 1.00 93.56 91 VAL A CA 1
ATOM 717 C C . VAL A 1 91 ? 3.321 -0.765 13.050 1.00 93.56 91 VAL A C 1
ATOM 719 O O . VAL A 1 91 ? 4.275 -0.035 12.793 1.00 93.56 91 VAL A O 1
ATOM 722 N N . VAL A 1 92 ? 2.523 -0.518 14.091 1.00 93.94 92 VAL A N 1
ATOM 723 C CA . VAL A 1 92 ? 2.736 0.615 15.011 1.00 93.94 92 VAL A CA 1
ATOM 724 C C . VAL A 1 92 ? 4.079 0.489 15.728 1.00 93.94 92 VAL A C 1
ATOM 726 O O . VAL A 1 92 ? 4.827 1.463 15.822 1.00 93.94 92 VAL A O 1
ATOM 729 N N . GLY A 1 93 ? 4.427 -0.714 16.184 1.00 91.88 93 GLY A N 1
ATOM 730 C CA . GLY A 1 93 ? 5.725 -1.015 16.776 1.00 91.88 93 GLY A CA 1
ATOM 731 C C . GLY A 1 93 ? 6.875 -0.725 15.813 1.00 91.88 93 GLY A C 1
ATOM 732 O O . GLY A 1 93 ? 7.856 -0.095 16.209 1.00 91.88 93 GLY A O 1
ATOM 733 N N . TRP A 1 94 ? 6.729 -1.118 14.546 1.00 89.06 94 TRP A N 1
ATOM 734 C CA . TRP A 1 94 ? 7.694 -0.843 13.480 1.00 89.06 94 TRP A CA 1
ATOM 735 C C . TRP A 1 94 ? 7.813 0.648 13.143 1.00 89.06 94 TRP A C 1
ATOM 737 O O . TRP A 1 94 ? 8.907 1.141 12.878 1.00 89.06 94 TRP A O 1
ATOM 747 N N . LEU A 1 95 ? 6.706 1.388 13.170 1.00 88.25 95 LEU A N 1
ATOM 748 C CA . LEU A 1 95 ? 6.707 2.830 12.934 1.00 88.25 95 LEU A CA 1
ATOM 749 C C . LEU A 1 95 ? 7.435 3.575 14.064 1.00 88.25 95 LEU A C 1
ATOM 751 O O . LEU A 1 95 ? 8.328 4.385 13.800 1.00 88.25 95 LEU A O 1
ATOM 755 N N . ASN A 1 96 ? 7.108 3.237 15.314 1.00 89.69 96 ASN A N 1
ATOM 756 C CA . ASN A 1 96 ? 7.647 3.888 16.507 1.00 89.69 96 ASN A CA 1
ATOM 757 C C . ASN A 1 96 ? 9.115 3.535 16.793 1.00 89.69 96 ASN A C 1
ATOM 759 O O . ASN A 1 96 ? 9.819 4.324 17.420 1.00 89.69 96 ASN A O 1
ATOM 763 N N . LYS A 1 97 ? 9.591 2.350 16.388 1.00 83.88 97 LYS A N 1
ATOM 764 C CA . LYS A 1 97 ? 10.955 1.884 16.682 1.00 83.88 97 LYS A CA 1
ATOM 765 C C . LYS A 1 97 ? 11.824 1.879 15.432 1.00 83.88 97 LYS A C 1
ATOM 767 O O . LYS A 1 97 ? 11.428 1.426 14.368 1.00 83.88 97 LYS A O 1
ATOM 772 N N . SER A 1 98 ? 13.077 2.295 15.582 1.00 68.25 98 SER A N 1
ATOM 773 C CA . SER A 1 98 ? 14.098 2.173 14.539 1.00 68.25 98 SER A CA 1
ATOM 774 C C . SER A 1 98 ? 14.809 0.815 14.563 1.00 68.25 98 SER A C 1
ATOM 776 O O . SER A 1 98 ? 15.892 0.689 13.994 1.00 68.25 98 SER A O 1
ATOM 778 N N . THR A 1 99 ? 14.252 -0.224 15.188 1.00 72.94 99 THR A N 1
ATOM 779 C CA . THR A 1 99 ? 14.869 -1.561 15.218 1.00 72.94 99 THR A CA 1
ATOM 780 C C . THR A 1 99 ? 14.637 -2.309 13.907 1.00 72.94 99 THR A C 1
ATOM 782 O O . THR A 1 99 ? 13.653 -2.074 13.205 1.00 72.94 99 THR A O 1
ATOM 785 N N . ILE A 1 100 ? 15.577 -3.176 13.529 1.00 74.94 100 ILE A N 1
ATOM 786 C CA . ILE A 1 100 ? 15.417 -4.055 12.364 1.00 74.94 100 ILE A CA 1
ATOM 787 C C . ILE A 1 100 ? 14.296 -5.049 12.688 1.00 74.94 100 ILE A C 1
ATOM 789 O O . ILE A 1 100 ? 14.260 -5.595 13.787 1.00 74.94 100 ILE A O 1
ATOM 793 N N . SER A 1 101 ? 13.346 -5.223 11.767 1.00 82.25 101 SER A N 1
ATOM 794 C CA . SER A 1 101 ? 12.278 -6.211 11.924 1.00 82.25 101 SER A CA 1
ATOM 795 C C . SER A 1 101 ? 12.767 -7.567 11.435 1.00 82.25 101 SER A C 1
ATOM 797 O O . SER A 1 101 ? 13.401 -7.642 10.387 1.00 82.25 101 SER A O 1
ATOM 799 N N . GLU A 1 102 ? 12.436 -8.624 12.170 1.00 84.25 102 GLU A N 1
ATOM 800 C CA . GLU A 1 102 ? 12.710 -10.008 11.764 1.00 84.25 102 GLU A CA 1
ATOM 801 C C . GLU A 1 102 ? 11.786 -10.482 10.629 1.00 84.25 102 GLU A C 1
ATOM 803 O O . GLU A 1 102 ? 12.052 -11.499 9.997 1.00 84.25 102 GLU A O 1
ATOM 808 N N . THR A 1 103 ? 10.704 -9.747 10.350 1.00 87.62 103 THR A N 1
ATOM 809 C CA . THR A 1 103 ? 9.697 -10.102 9.344 1.00 87.62 103 THR A CA 1
ATOM 810 C C . THR A 1 103 ? 9.564 -9.036 8.260 1.00 87.62 103 THR A C 1
ATOM 812 O O . THR A 1 103 ? 9.787 -7.841 8.477 1.00 87.62 103 THR A O 1
ATOM 815 N N . SER A 1 104 ? 9.144 -9.460 7.065 1.00 88.31 104 SER A N 1
ATOM 816 C CA . SER A 1 104 ? 8.806 -8.534 5.982 1.00 88.31 104 SER A CA 1
ATOM 817 C C . SER A 1 104 ? 7.463 -7.864 6.203 1.00 88.31 104 SER A C 1
ATOM 819 O O . SER A 1 104 ? 6.434 -8.535 6.141 1.00 88.31 104 SER A O 1
ATOM 821 N N . LYS A 1 105 ? 7.422 -6.534 6.303 1.00 91.69 105 LYS A N 1
ATOM 822 C CA . LYS A 1 105 ? 6.130 -5.832 6.250 1.00 91.69 105 LYS A CA 1
ATOM 823 C C . LYS A 1 105 ? 5.474 -5.963 4.878 1.00 91.69 105 LYS A C 1
ATOM 825 O O . LYS A 1 105 ? 4.290 -6.252 4.794 1.00 91.69 105 LYS A O 1
ATOM 830 N N . VAL A 1 106 ? 6.244 -5.854 3.802 1.00 91.12 106 VAL A N 1
ATOM 831 C CA . VAL A 1 106 ? 5.734 -6.024 2.432 1.00 91.12 106 VAL A CA 1
ATOM 832 C C . VAL A 1 106 ? 5.280 -7.459 2.165 1.00 91.12 106 VAL A C 1
ATOM 834 O O . VAL A 1 106 ? 4.230 -7.670 1.568 1.00 91.12 106 VAL A O 1
ATOM 837 N N . GLY A 1 107 ? 6.039 -8.450 2.630 1.00 90.75 107 GLY A N 1
ATOM 838 C CA . GLY A 1 107 ? 5.708 -9.869 2.510 1.00 90.75 107 GLY A CA 1
ATOM 839 C C . GLY A 1 107 ? 4.441 -10.221 3.284 1.00 90.75 107 GLY A C 1
ATOM 840 O O . GLY A 1 107 ? 3.557 -10.867 2.736 1.00 90.75 107 GLY A O 1
ATOM 841 N N . ILE A 1 108 ? 4.288 -9.718 4.516 1.00 93.69 108 ILE A N 1
ATOM 842 C CA . ILE A 1 108 ? 3.029 -9.831 5.271 1.00 93.69 108 ILE A CA 1
ATOM 843 C C . ILE A 1 108 ? 1.876 -9.207 4.476 1.00 93.69 108 ILE A C 1
ATOM 845 O O . ILE A 1 108 ? 0.839 -9.844 4.298 1.00 93.69 108 ILE A O 1
ATOM 849 N N . LEU A 1 109 ? 2.065 -7.981 3.975 1.00 95.44 109 LEU A N 1
ATOM 850 C CA . LEU A 1 109 ? 1.013 -7.211 3.308 1.00 95.44 109 LEU A CA 1
ATOM 851 C C . LEU A 1 109 ? 0.620 -7.742 1.923 1.00 95.44 109 LEU A C 1
ATOM 853 O O . LEU A 1 109 ? -0.493 -7.503 1.467 1.00 95.44 109 LEU A O 1
ATOM 857 N N . SER A 1 110 ? 1.510 -8.474 1.265 1.00 93.31 110 SER A N 1
ATOM 858 C CA . SER A 1 110 ? 1.239 -9.176 0.005 1.00 93.31 110 SER A CA 1
ATOM 859 C C . SER A 1 110 ? 0.782 -10.621 0.217 1.00 93.31 110 SER A C 1
ATOM 861 O O . SER A 1 110 ? 0.447 -11.300 -0.742 1.00 93.31 110 SER A O 1
ATOM 863 N N . SER A 1 111 ? 0.747 -11.128 1.452 1.00 92.94 111 SER A N 1
ATOM 864 C CA . SER A 1 111 ? 0.401 -12.527 1.693 1.00 92.94 111 SER A CA 1
ATOM 865 C C . SER A 1 111 ? -1.086 -12.809 1.434 1.00 92.94 111 SER A C 1
ATOM 867 O O . SER A 1 111 ? -1.940 -12.084 1.957 1.00 92.94 111 SER A O 1
ATOM 869 N N . PRO A 1 112 ? -1.430 -13.940 0.785 1.00 92.38 112 PRO A N 1
ATOM 870 C CA . PRO A 1 112 ? -2.811 -14.415 0.686 1.00 92.38 112 PRO A CA 1
ATOM 871 C C . PRO A 1 112 ? -3.503 -14.558 2.047 1.00 92.38 112 PRO A C 1
ATOM 873 O O . PRO A 1 112 ? -4.714 -14.369 2.154 1.00 92.38 112 PRO A O 1
ATOM 876 N N . ARG A 1 113 ? -2.737 -14.847 3.112 1.00 95.12 113 ARG A N 1
ATOM 877 C CA . ARG A 1 113 ? -3.278 -14.930 4.473 1.00 95.12 113 ARG A CA 1
ATOM 878 C C . ARG A 1 113 ? -3.803 -13.586 4.966 1.00 95.12 113 ARG A C 1
ATOM 880 O O . ARG A 1 113 ? -4.876 -13.561 5.559 1.00 95.12 113 ARG A O 1
ATOM 887 N N . LEU A 1 114 ? -3.107 -12.476 4.691 1.00 95.94 114 LEU A N 1
ATOM 888 C CA . LEU A 1 114 ? -3.637 -11.153 5.026 1.00 95.94 114 LEU A CA 1
ATOM 889 C C . LEU A 1 114 ? -4.914 -10.865 4.238 1.00 95.94 114 LEU A C 1
ATOM 891 O O . LEU A 1 114 ? -5.872 -10.371 4.825 1.00 95.94 114 LEU A O 1
ATOM 895 N N . LEU A 1 115 ? -4.943 -11.184 2.939 1.00 94.69 115 LEU A N 1
ATOM 896 C CA . LEU A 1 115 ? -6.126 -10.953 2.102 1.00 94.69 115 LEU A CA 1
ATOM 897 C C . LEU A 1 115 ? -7.359 -11.662 2.675 1.00 94.69 115 LEU A C 1
ATOM 899 O O . LEU A 1 115 ? -8.408 -11.038 2.810 1.00 94.69 115 LEU A O 1
ATOM 903 N N . GLY A 1 116 ? -7.206 -12.912 3.124 1.00 96.62 116 GLY A N 1
ATOM 904 C CA . GLY A 1 116 ? -8.270 -13.638 3.822 1.00 96.62 116 GLY A CA 1
ATOM 905 C C . GLY A 1 116 ? -8.738 -12.961 5.119 1.00 96.62 116 GLY A C 1
ATOM 906 O O . GLY A 1 116 ? -9.926 -12.990 5.427 1.00 96.62 116 GLY A O 1
ATOM 907 N N . LEU A 1 117 ? -7.838 -12.300 5.861 1.00 97.88 117 LEU A N 1
ATOM 908 C CA . LEU A 1 117 ? -8.197 -11.559 7.079 1.00 97.88 117 LEU A CA 1
ATOM 909 C C . LEU A 1 117 ? -8.966 -10.264 6.792 1.00 97.88 117 LEU A C 1
ATOM 911 O O . LEU A 1 117 ? -9.837 -9.890 7.578 1.00 97.88 117 LEU A O 1
ATOM 915 N N . ILE A 1 118 ? -8.641 -9.556 5.704 1.00 97.62 118 ILE A N 1
ATOM 916 C CA . ILE A 1 118 ? -9.273 -8.267 5.373 1.00 97.62 118 ILE A CA 1
ATOM 917 C C . ILE A 1 118 ? -10.516 -8.398 4.482 1.00 97.62 118 ILE A C 1
ATOM 919 O O . ILE A 1 118 ? -11.315 -7.460 4.445 1.00 97.62 118 ILE A O 1
ATOM 923 N N . GLN A 1 119 ? -10.721 -9.548 3.829 1.00 97.62 119 GLN A N 1
ATOM 924 C CA . GLN A 1 119 ? -11.865 -9.829 2.951 1.00 97.62 119 GLN A CA 1
ATOM 925 C C . GLN A 1 119 ? -13.234 -9.481 3.554 1.00 97.62 119 GLN A C 1
ATOM 927 O O . GLN A 1 119 ? -14.046 -8.875 2.857 1.00 97.62 119 GLN A O 1
ATOM 932 N N . PRO A 1 120 ? -13.527 -9.755 4.841 1.00 98.25 120 PRO A N 1
ATOM 933 C CA . PRO A 1 120 ? -14.823 -9.387 5.415 1.00 98.25 120 PRO A CA 1
ATOM 934 C C . PRO A 1 120 ? -15.087 -7.871 5.471 1.00 98.25 120 PRO A C 1
ATOM 936 O O . PRO A 1 120 ? -16.209 -7.453 5.760 1.00 98.25 120 PRO A O 1
ATOM 939 N N . PHE A 1 121 ? -14.065 -7.036 5.254 1.00 97.88 121 PHE A N 1
ATOM 940 C CA . PHE A 1 121 ? -14.123 -5.587 5.453 1.00 97.88 121 PHE A CA 1
ATOM 941 C C . PHE A 1 121 ? -13.907 -4.765 4.178 1.00 97.88 121 PHE A C 1
ATOM 943 O O . PHE A 1 121 ? -14.265 -3.581 4.163 1.00 97.88 121 PHE A O 1
ATOM 950 N N . ILE A 1 122 ? -13.305 -5.358 3.144 1.00 97.69 122 ILE A N 1
ATOM 951 C CA . ILE A 1 122 ? -12.842 -4.681 1.929 1.00 97.69 122 ILE A CA 1
ATOM 952 C C . ILE A 1 122 ? -13.384 -5.419 0.703 1.00 97.69 122 ILE A C 1
ATOM 954 O O . ILE A 1 122 ? -13.370 -6.641 0.653 1.00 97.69 122 ILE A O 1
ATOM 958 N N . GLU A 1 123 ? -13.865 -4.655 -0.276 1.00 97.38 123 GLU A N 1
ATOM 959 C CA . GLU A 1 123 ? -14.397 -5.179 -1.538 1.00 97.38 123 GLU A CA 1
ATOM 960 C C . GLU A 1 123 ? -13.295 -5.919 -2.328 1.00 97.38 123 GLU A C 1
ATOM 962 O O . GLU A 1 123 ? -12.139 -5.479 -2.350 1.00 97.38 123 GLU A O 1
ATOM 967 N N . ASP A 1 124 ? -13.649 -7.044 -2.963 1.00 96.25 124 ASP A N 1
ATOM 968 C CA . ASP A 1 124 ? -12.691 -7.946 -3.625 1.00 96.25 124 ASP A CA 1
ATOM 969 C C . ASP A 1 124 ? -11.859 -7.240 -4.705 1.00 96.25 124 ASP A C 1
ATOM 971 O O . ASP A 1 124 ? -10.653 -7.466 -4.807 1.00 96.25 124 ASP A O 1
ATOM 975 N N . ASP A 1 125 ? -12.470 -6.324 -5.463 1.00 96.25 125 ASP A N 1
ATOM 976 C CA . ASP A 1 125 ? -11.776 -5.549 -6.493 1.00 96.25 125 ASP A CA 1
ATOM 977 C C . ASP A 1 125 ? -10.665 -4.679 -5.887 1.00 96.25 125 ASP A C 1
ATOM 979 O O . ASP A 1 125 ? -9.559 -4.611 -6.423 1.00 96.25 125 ASP A O 1
ATOM 983 N N . ILE A 1 126 ? -10.925 -4.043 -4.741 1.00 97.12 126 ILE A N 1
ATOM 984 C CA . ILE A 1 126 ? -9.956 -3.197 -4.034 1.00 97.12 126 ILE A CA 1
ATOM 985 C C . ILE A 1 126 ? -8.800 -4.046 -3.506 1.00 97.12 126 ILE A C 1
ATOM 987 O O . ILE A 1 126 ? -7.642 -3.640 -3.630 1.00 97.12 126 ILE A O 1
ATOM 991 N N . MET A 1 127 ? -9.098 -5.221 -2.948 1.00 96.31 127 MET A N 1
ATOM 992 C CA . MET A 1 127 ? -8.075 -6.144 -2.454 1.00 96.31 127 MET A CA 1
ATOM 993 C C . MET A 1 127 ? -7.188 -6.676 -3.576 1.00 96.31 127 MET A C 1
ATOM 995 O O . MET A 1 127 ? -5.970 -6.719 -3.414 1.00 96.31 127 MET A O 1
ATOM 999 N N . GLU A 1 128 ? -7.773 -7.040 -4.718 1.00 95.31 128 GLU A N 1
ATOM 1000 C CA . GLU A 1 128 ? -7.023 -7.508 -5.881 1.00 95.31 128 GLU A CA 1
ATOM 1001 C C . GLU A 1 128 ? -6.049 -6.428 -6.372 1.00 95.31 128 GLU A C 1
ATOM 1003 O O . GLU A 1 128 ? -4.863 -6.706 -6.571 1.00 95.31 128 GLU A O 1
ATOM 1008 N N . GLN A 1 129 ? -6.520 -5.179 -6.509 1.00 97.00 129 GLN A N 1
ATOM 1009 C CA . GLN A 1 129 ? -5.656 -4.069 -6.919 1.00 97.00 129 GLN A CA 1
ATOM 1010 C C . GLN A 1 129 ? -4.564 -3.782 -5.881 1.00 97.00 129 GLN A C 1
ATOM 1012 O O . GLN A 1 129 ? -3.414 -3.555 -6.254 1.00 97.00 129 GLN A O 1
ATOM 1017 N N . PHE A 1 130 ? -4.890 -3.829 -4.586 1.00 97.50 130 PHE A N 1
ATOM 1018 C CA . PHE A 1 130 ? -3.906 -3.652 -3.519 1.00 97.50 130 PHE A CA 1
ATOM 1019 C C . PHE A 1 130 ? -2.808 -4.716 -3.577 1.00 97.50 130 PHE A C 1
ATOM 1021 O O . PHE A 1 130 ? -1.625 -4.377 -3.628 1.00 97.50 130 PHE A O 1
ATOM 1028 N N . HIS A 1 131 ? -3.202 -5.991 -3.602 1.00 95.88 131 HIS A N 1
ATOM 1029 C CA . HIS A 1 131 ? -2.289 -7.127 -3.626 1.00 95.88 131 HIS A CA 1
ATOM 1030 C C . HIS A 1 131 ? -1.352 -7.055 -4.833 1.00 95.88 131 HIS A C 1
ATOM 1032 O O . HIS A 1 131 ? -0.131 -7.132 -4.692 1.00 95.88 131 HIS A O 1
ATOM 1038 N N . ARG A 1 132 ? -1.922 -6.829 -6.019 1.00 96.00 132 ARG A N 1
ATOM 1039 C CA . ARG A 1 132 ? -1.169 -6.721 -7.266 1.00 96.00 132 ARG A CA 1
ATOM 1040 C C . ARG A 1 132 ? -0.210 -5.531 -7.260 1.00 96.00 132 ARG A C 1
ATOM 1042 O O . ARG A 1 132 ? 0.927 -5.685 -7.695 1.00 96.00 132 ARG A O 1
ATOM 1049 N N . MET A 1 133 ? -0.633 -4.377 -6.738 1.00 97.38 133 MET A N 1
ATOM 1050 C CA . MET A 1 133 ? 0.223 -3.197 -6.582 1.00 97.38 133 MET A CA 1
ATOM 1051 C C . MET A 1 133 ? 1.426 -3.511 -5.691 1.00 97.38 133 MET A C 1
ATOM 1053 O O . MET A 1 133 ? 2.569 -3.368 -6.121 1.00 97.38 133 MET A O 1
ATOM 1057 N N . ILE A 1 134 ? 1.185 -3.933 -4.448 1.00 95.62 134 ILE A N 1
ATOM 1058 C CA . ILE A 1 134 ? 2.266 -4.095 -3.473 1.00 95.62 134 ILE A CA 1
ATOM 1059 C C . ILE A 1 134 ? 3.227 -5.221 -3.872 1.00 95.62 134 ILE A C 1
ATOM 1061 O O . ILE A 1 134 ? 4.442 -5.069 -3.733 1.00 95.62 134 ILE A O 1
ATOM 1065 N N . TYR A 1 135 ? 2.708 -6.317 -4.430 1.00 93.81 135 TYR A N 1
ATOM 1066 C CA . TYR A 1 135 ? 3.526 -7.435 -4.884 1.00 93.81 135 TYR A CA 1
ATOM 1067 C C . TYR A 1 135 ? 4.380 -7.061 -6.101 1.00 93.81 135 TYR A C 1
ATOM 1069 O O . TYR A 1 135 ? 5.601 -7.188 -6.050 1.00 93.81 135 TYR A O 1
ATOM 1077 N N . ALA A 1 136 ? 3.780 -6.518 -7.165 1.00 95.50 136 ALA A N 1
ATOM 1078 C CA . ALA A 1 136 ? 4.517 -6.189 -8.384 1.00 95.50 136 ALA A CA 1
ATOM 1079 C C . ALA A 1 136 ? 5.579 -5.103 -8.153 1.00 95.50 136 ALA A C 1
ATOM 1081 O O . ALA A 1 136 ? 6.708 -5.243 -8.621 1.00 95.50 136 ALA A O 1
ATOM 1082 N N . ILE A 1 137 ? 5.252 -4.048 -7.395 1.00 95.75 137 ILE A N 1
ATOM 1083 C CA . ILE A 1 137 ? 6.202 -2.962 -7.115 1.00 95.75 137 ILE A CA 1
ATOM 1084 C C . ILE A 1 137 ? 7.364 -3.447 -6.240 1.00 95.75 137 ILE A C 1
ATOM 1086 O O . ILE A 1 137 ? 8.521 -3.121 -6.509 1.00 95.75 137 ILE A O 1
ATOM 1090 N N . SER A 1 138 ? 7.092 -4.254 -5.213 1.00 92.44 138 SER A N 1
ATOM 1091 C CA . SER A 1 138 ? 8.165 -4.790 -4.369 1.00 92.44 138 SER A CA 1
ATOM 1092 C C . SER A 1 138 ? 9.050 -5.800 -5.097 1.00 92.44 138 SER A C 1
ATOM 1094 O O . SER A 1 138 ? 10.269 -5.811 -4.900 1.00 92.44 138 SER A O 1
ATOM 1096 N N . LEU A 1 139 ? 8.470 -6.603 -5.989 1.00 91.62 139 LEU A N 1
ATOM 1097 C CA . LEU A 1 139 ? 9.224 -7.499 -6.854 1.00 91.62 139 LEU A CA 1
ATOM 1098 C C . LEU A 1 139 ? 10.101 -6.708 -7.834 1.00 91.62 139 LEU A C 1
ATOM 1100 O O . LEU A 1 139 ? 11.291 -6.990 -7.943 1.00 91.62 139 LEU A O 1
ATOM 1104 N N . ALA A 1 140 ? 9.560 -5.658 -8.462 1.00 93.12 140 ALA A N 1
ATOM 1105 C CA . ALA A 1 140 ? 10.319 -4.769 -9.343 1.00 93.12 140 ALA A CA 1
ATOM 1106 C C . ALA A 1 140 ? 11.532 -4.146 -8.638 1.00 93.12 140 ALA A C 1
ATOM 1108 O O . ALA A 1 140 ? 12.614 -4.081 -9.220 1.00 93.12 140 ALA A O 1
ATOM 1109 N N . TYR A 1 141 ? 11.350 -3.718 -7.385 1.00 90.75 141 TYR A N 1
ATOM 1110 C CA . TYR A 1 141 ? 12.397 -3.112 -6.566 1.00 90.75 141 TYR A CA 1
ATOM 1111 C C . TYR A 1 141 ? 13.496 -4.103 -6.162 1.00 90.75 141 TYR A C 1
ATOM 1113 O O . TYR A 1 141 ? 14.674 -3.760 -6.147 1.00 90.75 141 TYR A O 1
ATOM 1121 N N . THR A 1 142 ? 13.127 -5.338 -5.818 1.00 87.75 142 THR A N 1
ATOM 1122 C CA . THR A 1 142 ? 14.079 -6.336 -5.299 1.00 87.75 142 THR A CA 1
ATOM 1123 C C . THR A 1 142 ? 14.811 -7.103 -6.401 1.00 87.75 142 THR A C 1
ATOM 1125 O O . THR A 1 142 ? 15.973 -7.466 -6.221 1.00 87.75 142 THR A O 1
ATOM 1128 N N . GLN A 1 143 ? 14.180 -7.294 -7.561 1.00 88.94 143 GLN A N 1
ATOM 1129 C CA . GLN A 1 143 ? 14.694 -8.104 -8.669 1.00 88.94 143 GLN A CA 1
ATOM 1130 C C . GLN A 1 143 ? 16.107 -7.744 -9.178 1.00 88.94 143 GLN A C 1
ATOM 1132 O O . GLN A 1 143 ? 16.853 -8.664 -9.522 1.00 88.94 143 GLN A O 1
ATOM 1137 N N . PRO A 1 144 ? 16.539 -6.468 -9.242 1.00 87.12 144 PRO A N 1
ATOM 1138 C CA . PRO A 1 144 ? 17.910 -6.135 -9.640 1.00 87.12 144 PRO A CA 1
ATOM 1139 C C . PRO A 1 144 ? 18.983 -6.713 -8.707 1.00 87.12 144 PRO A C 1
ATOM 1141 O O . PRO A 1 144 ? 20.118 -6.916 -9.139 1.00 87.12 144 PRO A O 1
ATOM 1144 N N . HIS A 1 145 ? 18.622 -6.993 -7.452 1.00 83.81 145 HIS A N 1
ATOM 1145 C CA . HIS A 1 145 ? 19.532 -7.417 -6.389 1.00 83.81 145 HIS A CA 1
ATOM 1146 C C . HIS A 1 145 ? 19.446 -8.914 -6.069 1.00 83.81 145 HIS A C 1
ATOM 1148 O O . HIS A 1 145 ? 20.238 -9.407 -5.268 1.00 83.81 145 HIS A O 1
ATOM 1154 N N . THR A 1 146 ? 18.505 -9.646 -6.672 1.00 81.62 146 THR A N 1
ATOM 1155 C CA . THR A 1 146 ? 18.329 -11.080 -6.430 1.00 81.62 146 THR A CA 1
ATOM 1156 C C . THR A 1 146 ? 18.876 -11.918 -7.593 1.00 81.62 146 THR A C 1
ATOM 1158 O O . THR A 1 146 ? 18.721 -11.548 -8.760 1.00 81.62 146 THR A O 1
ATOM 1161 N N . PRO A 1 147 ? 19.508 -13.075 -7.310 1.00 81.44 147 PRO A N 1
ATOM 1162 C CA . PRO A 1 147 ? 19.966 -13.990 -8.357 1.00 81.44 147 PRO A CA 1
ATOM 1163 C C . PRO A 1 147 ? 18.787 -14.664 -9.076 1.00 81.44 147 PRO A C 1
ATOM 1165 O O . PRO A 1 147 ? 18.832 -14.878 -10.285 1.00 81.44 147 PRO A O 1
ATOM 1168 N N . ASN A 1 148 ? 17.702 -14.935 -8.344 1.00 80.56 148 ASN A N 1
ATOM 1169 C CA . ASN A 1 148 ? 16.479 -15.534 -8.869 1.00 80.56 148 ASN A CA 1
ATOM 1170 C C . ASN A 1 148 ? 15.549 -14.428 -9.370 1.00 80.56 148 ASN A C 1
ATOM 1172 O O . ASN A 1 148 ? 14.729 -13.895 -8.618 1.00 80.56 148 ASN A O 1
ATOM 1176 N N . ARG A 1 149 ? 15.721 -14.042 -10.635 1.00 83.75 149 ARG A N 1
ATOM 1177 C CA . ARG A 1 149 ? 14.868 -13.040 -11.281 1.00 83.75 149 ARG A CA 1
ATOM 1178 C C . ARG A 1 149 ? 13.542 -13.662 -11.701 1.00 83.75 149 ARG A C 1
ATOM 1180 O O . ARG A 1 149 ? 13.506 -14.795 -12.175 1.00 83.75 149 ARG A O 1
ATOM 1187 N N . HIS A 1 150 ? 12.462 -12.902 -11.556 1.00 87.31 150 HIS A N 1
ATOM 1188 C CA . HIS A 1 150 ? 11.176 -13.277 -12.127 1.00 87.31 150 HIS A CA 1
ATOM 1189 C C . HIS A 1 150 ? 11.250 -13.240 -13.664 1.00 87.31 150 HIS A C 1
ATOM 1191 O O . HIS A 1 150 ? 12.074 -12.525 -14.237 1.00 87.31 150 HIS A O 1
ATOM 1197 N N . HIS A 1 151 ? 10.372 -13.983 -14.344 1.00 90.56 151 HIS A N 1
ATOM 1198 C CA . HIS A 1 151 ? 10.314 -14.002 -15.813 1.00 90.56 151 HIS A CA 1
ATOM 1199 C C . HIS A 1 151 ? 9.855 -12.660 -16.414 1.00 90.56 151 HIS A C 1
ATOM 1201 O O . HIS A 1 151 ? 10.093 -12.385 -17.588 1.00 90.56 151 HIS A O 1
ATOM 1207 N N . LEU A 1 152 ? 9.196 -11.826 -15.606 1.00 92.12 152 LEU A N 1
ATOM 1208 C CA . LEU A 1 152 ? 8.816 -10.462 -15.970 1.00 92.12 152 LEU A CA 1
ATOM 1209 C C . LEU A 1 152 ? 9.991 -9.514 -15.752 1.00 92.12 152 LEU A C 1
ATOM 1211 O O . LEU A 1 152 ? 10.709 -9.593 -14.755 1.00 92.12 152 LEU A O 1
ATOM 1215 N N . THR A 1 153 ? 10.166 -8.578 -16.673 1.00 93.38 153 THR A N 1
ATOM 1216 C CA . THR A 1 153 ? 11.186 -7.535 -16.556 1.00 93.38 153 THR A CA 1
ATOM 1217 C C . THR A 1 153 ? 10.786 -6.487 -15.510 1.00 93.38 153 THR A C 1
ATOM 1219 O O . THR A 1 153 ? 9.603 -6.284 -15.230 1.00 93.38 153 THR A O 1
ATOM 1222 N N . THR A 1 154 ? 11.762 -5.767 -14.946 1.00 93.19 154 THR A N 1
ATOM 1223 C CA . THR A 1 154 ? 11.490 -4.665 -14.004 1.00 93.19 154 THR A CA 1
ATOM 1224 C C . THR A 1 154 ? 10.520 -3.617 -14.577 1.00 93.19 154 THR A C 1
ATOM 1226 O O . THR A 1 154 ? 9.582 -3.260 -13.864 1.00 93.19 154 THR A O 1
ATOM 1229 N N . PRO A 1 155 ? 10.645 -3.154 -15.842 1.00 93.94 155 PRO A N 1
ATOM 1230 C CA . PRO A 1 155 ? 9.658 -2.250 -16.436 1.00 93.94 155 PRO A CA 1
ATOM 1231 C C . PRO A 1 155 ? 8.239 -2.827 -16.477 1.00 93.94 155 PRO A C 1
ATOM 1233 O O . PRO A 1 155 ? 7.294 -2.119 -16.145 1.00 93.94 155 PRO A O 1
ATOM 1236 N N . GLU A 1 156 ? 8.075 -4.104 -16.827 1.00 94.44 156 GLU A N 1
ATOM 1237 C CA . GLU A 1 156 ? 6.754 -4.748 -16.871 1.00 94.44 156 GLU A CA 1
ATOM 1238 C C . GLU A 1 156 ? 6.131 -4.853 -15.480 1.00 94.44 156 GLU A C 1
ATOM 1240 O O . GLU A 1 156 ? 4.951 -4.554 -15.311 1.00 94.44 156 GLU A O 1
ATOM 1245 N N . LEU A 1 157 ? 6.923 -5.215 -14.469 1.00 95.25 157 LEU A N 1
ATOM 1246 C CA . LEU A 1 157 ? 6.470 -5.257 -13.080 1.00 95.25 157 LEU A CA 1
ATOM 1247 C C . LEU A 1 157 ? 6.054 -3.867 -12.575 1.00 95.25 157 LEU A C 1
ATOM 1249 O O . LEU A 1 157 ? 5.002 -3.738 -11.948 1.00 95.25 157 LEU A O 1
ATOM 1253 N N . LEU A 1 158 ? 6.824 -2.820 -12.897 1.00 95.44 158 LEU A N 1
ATOM 1254 C CA . LEU A 1 158 ? 6.464 -1.435 -12.572 1.00 95.44 158 LEU A CA 1
ATOM 1255 C C . LEU A 1 158 ? 5.159 -1.016 -13.254 1.00 95.44 158 LEU A C 1
ATOM 1257 O O . LEU A 1 158 ? 4.318 -0.396 -12.607 1.00 95.44 158 LEU A O 1
ATOM 1261 N N . GLN A 1 159 ? 4.948 -1.385 -14.519 1.00 95.75 159 GLN A N 1
ATOM 1262 C CA . GLN A 1 159 ? 3.700 -1.108 -15.235 1.00 95.75 159 GLN A CA 1
ATOM 1263 C C . GLN A 1 159 ? 2.506 -1.839 -14.609 1.00 95.75 159 GLN A C 1
ATOM 1265 O O . GLN A 1 159 ? 1.483 -1.209 -14.339 1.00 95.75 159 GLN A O 1
ATOM 1270 N N . ILE A 1 160 ? 2.632 -3.143 -14.326 1.00 96.25 160 ILE A N 1
ATOM 1271 C CA . ILE A 1 160 ? 1.583 -3.943 -13.666 1.00 96.25 160 ILE A CA 1
ATOM 1272 C C . ILE A 1 160 ? 1.224 -3.329 -12.311 1.00 96.25 160 ILE A C 1
ATOM 1274 O O . ILE A 1 160 ? 0.052 -3.060 -12.034 1.00 96.25 160 ILE A O 1
ATOM 1278 N N . GLY A 1 161 ? 2.242 -3.074 -11.486 1.00 96.81 161 GLY A N 1
ATOM 1279 C CA . GLY A 1 161 ? 2.074 -2.487 -10.164 1.00 96.81 161 GLY A CA 1
ATOM 1280 C C . GLY A 1 161 ? 1.456 -1.096 -10.218 1.00 96.81 161 GLY A C 1
ATOM 1281 O O . GLY A 1 161 ? 0.602 -0.778 -9.396 1.00 96.81 161 GLY A O 1
ATOM 1282 N N . SER A 1 162 ? 1.804 -0.301 -11.228 1.00 96.69 162 SER A N 1
ATOM 1283 C CA . SER A 1 162 ? 1.292 1.058 -11.389 1.00 96.69 162 SER A CA 1
ATOM 1284 C C . SER A 1 162 ? -0.152 1.108 -11.883 1.00 96.69 162 SER A C 1
ATOM 1286 O O . SER A 1 162 ? -0.956 1.874 -11.354 1.00 96.69 162 SER A O 1
ATOM 1288 N N . PHE A 1 163 ? -0.540 0.242 -12.824 1.00 95.81 163 PHE A N 1
ATOM 1289 C CA . PHE A 1 163 ? -1.948 0.104 -13.213 1.00 95.81 163 PHE A CA 1
ATOM 1290 C C . PHE A 1 163 ? -2.828 -0.281 -12.022 1.00 95.81 163 PHE A C 1
ATOM 1292 O O . PHE A 1 163 ? -3.916 0.277 -11.846 1.00 95.81 163 PHE A O 1
ATOM 1299 N N . ALA A 1 164 ? -2.357 -1.235 -11.218 1.00 96.81 164 ALA A N 1
ATOM 1300 C CA . ALA A 1 164 ? -3.055 -1.668 -10.020 1.00 96.81 164 ALA A CA 1
ATOM 1301 C C . ALA A 1 164 ? -3.090 -0.555 -8.962 1.00 96.81 164 ALA A C 1
ATOM 1303 O O . ALA A 1 164 ? -4.153 -0.254 -8.422 1.00 96.81 164 ALA A O 1
ATOM 1304 N N . GLY A 1 165 ? -1.963 0.124 -8.739 1.00 97.56 165 GLY A N 1
ATOM 1305 C CA . GLY A 1 165 ? -1.837 1.209 -7.772 1.00 97.56 165 GLY A CA 1
ATOM 1306 C C . GLY A 1 165 ? -2.733 2.401 -8.081 1.00 97.56 165 GLY A C 1
ATOM 1307 O O . GLY A 1 165 ? -3.456 2.859 -7.199 1.00 97.56 165 GLY A O 1
ATOM 1308 N N . HIS A 1 166 ? -2.798 2.837 -9.339 1.00 96.69 166 HIS A N 1
ATOM 1309 C CA . HIS A 1 166 ? -3.703 3.910 -9.756 1.00 96.69 166 HIS A CA 1
ATOM 1310 C C . HIS A 1 166 ? -5.176 3.563 -9.475 1.00 96.69 166 HIS A C 1
ATOM 1312 O O . HIS A 1 166 ? -5.920 4.353 -8.887 1.00 96.69 166 HIS A O 1
ATOM 1318 N N . LYS A 1 167 ? -5.616 2.350 -9.847 1.00 97.00 167 LYS A N 1
ATOM 1319 C CA . LYS A 1 167 ? -6.988 1.887 -9.565 1.00 97.00 167 LYS A CA 1
ATOM 1320 C C . LYS A 1 167 ? -7.250 1.779 -8.062 1.00 97.00 167 LYS A C 1
ATOM 1322 O O . LYS A 1 167 ? -8.316 2.190 -7.599 1.00 97.00 167 LYS A O 1
ATOM 1327 N N . PHE A 1 168 ? -6.284 1.249 -7.316 1.00 98.06 168 PHE A N 1
ATOM 1328 C CA . PHE A 1 168 ? -6.354 1.115 -5.869 1.00 98.06 168 PHE A CA 1
ATOM 1329 C C . PHE A 1 168 ? -6.507 2.479 -5.186 1.00 98.06 168 PHE A C 1
ATOM 1331 O O . PHE A 1 168 ? -7.451 2.639 -4.419 1.00 98.06 168 PHE A O 1
ATOM 1338 N N . LEU A 1 169 ? -5.675 3.480 -5.505 1.00 97.81 169 LEU A N 1
ATOM 1339 C CA . LEU A 1 169 ? -5.758 4.823 -4.910 1.00 97.81 169 LEU A CA 1
ATOM 1340 C C . LEU A 1 169 ? -7.114 5.488 -5.179 1.00 97.81 169 LEU A C 1
ATOM 1342 O O . LEU A 1 169 ? -7.760 5.996 -4.263 1.00 97.81 169 LEU A O 1
ATOM 1346 N N . ARG A 1 170 ? -7.627 5.378 -6.408 1.00 96.88 170 ARG A N 1
ATOM 1347 C CA . ARG A 1 170 ? -8.957 5.900 -6.751 1.00 96.88 170 ARG A CA 1
ATOM 1348 C C . ARG A 1 170 ? -10.081 5.244 -5.942 1.00 96.88 170 ARG A C 1
ATOM 1350 O O . ARG A 1 170 ? -11.077 5.892 -5.609 1.00 96.88 170 ARG A O 1
ATOM 1357 N N . ASN A 1 171 ? -9.973 3.947 -5.664 1.00 97.44 171 ASN A N 1
ATOM 1358 C CA . ASN A 1 171 ? -10.926 3.242 -4.810 1.00 97.44 171 ASN A CA 1
ATOM 1359 C C . ASN A 1 171 ? -10.724 3.591 -3.328 1.00 97.44 171 ASN A C 1
ATOM 1361 O O . ASN A 1 171 ? -11.707 3.803 -2.614 1.00 97.44 171 ASN A O 1
ATOM 1365 N N . LEU A 1 172 ? -9.476 3.742 -2.890 1.00 96.81 172 LEU A N 1
ATOM 1366 C CA . LEU A 1 172 ? -9.112 4.151 -1.542 1.00 96.81 172 LEU A CA 1
ATOM 1367 C C . LEU A 1 172 ? -9.704 5.526 -1.201 1.00 96.81 172 LEU A C 1
ATOM 1369 O O . LEU A 1 172 ? -10.332 5.659 -0.155 1.00 96.81 172 LEU A O 1
ATOM 1373 N N . ASP A 1 173 ? -9.657 6.506 -2.106 1.00 95.50 173 ASP A N 1
ATOM 1374 C CA . ASP A 1 173 ? -10.293 7.818 -1.896 1.00 95.50 173 ASP A CA 1
ATOM 1375 C C . ASP A 1 173 ? -11.797 7.718 -1.599 1.00 95.50 173 ASP A C 1
ATOM 1377 O O . ASP A 1 173 ? -12.347 8.489 -0.810 1.00 95.50 173 ASP A O 1
ATOM 1381 N N . LYS A 1 174 ? -12.498 6.746 -2.201 1.00 95.31 174 LYS A N 1
ATOM 1382 C CA . LYS A 1 174 ? -13.922 6.509 -1.912 1.00 95.31 174 LYS A CA 1
ATOM 1383 C C . LYS A 1 174 ? -14.112 5.953 -0.503 1.00 95.31 174 LYS A C 1
ATOM 1385 O O . LYS A 1 174 ? -15.095 6.307 0.149 1.00 95.31 174 LYS A O 1
ATOM 1390 N N . LEU A 1 175 ? -13.205 5.082 -0.060 1.00 95.31 175 LEU A N 1
ATOM 1391 C CA . LEU A 1 175 ? -13.217 4.468 1.268 1.00 95.31 175 LEU A CA 1
ATOM 1392 C C . LEU A 1 175 ? -12.852 5.466 2.372 1.00 95.31 175 LEU A C 1
ATOM 1394 O O . LEU A 1 175 ? -13.413 5.388 3.462 1.00 95.31 175 LEU A O 1
ATOM 1398 N N . LEU A 1 176 ? -11.972 6.424 2.075 1.00 93.88 176 LEU A N 1
ATOM 1399 C CA . LEU A 1 176 ? -11.469 7.421 3.023 1.00 93.88 176 LEU A CA 1
ATOM 1400 C C . LEU A 1 176 ? -12.344 8.676 3.141 1.00 93.88 176 LEU A C 1
ATOM 1402 O O . LEU A 1 176 ? -11.995 9.622 3.850 1.00 93.88 176 LEU A O 1
ATOM 1406 N N . LYS A 1 177 ? -13.515 8.692 2.494 1.00 91.00 177 LYS A N 1
ATOM 1407 C CA . LYS A 1 177 ? -14.485 9.778 2.669 1.00 91.00 177 LYS A CA 1
ATOM 1408 C C . LYS A 1 177 ? -14.908 9.882 4.141 1.00 91.00 177 LYS A C 1
ATOM 1410 O O . LYS A 1 177 ? -15.302 8.864 4.716 1.00 91.00 177 LYS A O 1
ATOM 1415 N N . PRO A 1 178 ? -14.951 11.090 4.738 1.00 87.81 178 PRO A N 1
ATOM 1416 C CA . PRO A 1 178 ? -15.303 11.265 6.148 1.00 87.81 178 PRO A CA 1
ATOM 1417 C C . PRO A 1 178 ? -16.630 10.609 6.545 1.00 87.81 178 PRO A C 1
ATOM 1419 O O . PRO A 1 178 ? -16.741 10.038 7.627 1.00 87.81 178 PRO A O 1
ATOM 1422 N N . GLN A 1 179 ? -17.629 10.639 5.651 1.00 88.44 179 GLN A N 1
ATOM 1423 C CA . GLN A 1 179 ? -18.931 10.015 5.901 1.00 88.44 179 GLN A CA 1
ATOM 1424 C C . GLN A 1 179 ? -18.823 8.494 6.047 1.00 88.44 179 GLN A C 1
ATOM 1426 O O . GLN A 1 179 ? -19.559 7.911 6.830 1.00 88.44 179 GLN A O 1
ATOM 1431 N N . ARG A 1 180 ? -17.906 7.851 5.312 1.00 89.75 180 ARG A N 1
ATOM 1432 C CA . ARG A 1 180 ? -17.691 6.404 5.405 1.00 89.75 180 ARG A CA 1
ATOM 1433 C C . ARG A 1 180 ? -16.867 6.029 6.626 1.00 89.75 180 ARG A C 1
ATOM 1435 O O . ARG A 1 180 ? -17.160 5.018 7.251 1.00 89.75 180 ARG A O 1
ATOM 1442 N N . LEU A 1 181 ? -15.877 6.844 6.985 1.00 91.50 181 LEU A N 1
ATOM 1443 C CA . LEU A 1 181 ? -15.013 6.577 8.137 1.00 91.50 181 LEU A CA 1
ATOM 1444 C C . LEU A 1 181 ? -15.749 6.704 9.475 1.00 91.50 181 LEU A C 1
ATOM 1446 O O . LEU A 1 181 ? -15.454 5.946 10.394 1.00 91.50 181 LEU A O 1
ATOM 1450 N N . ARG A 1 182 ? -16.733 7.609 9.574 1.00 89.00 182 ARG A N 1
ATOM 1451 C CA . ARG A 1 182 ? -17.509 7.834 10.805 1.00 89.00 182 ARG A CA 1
ATOM 1452 C C . ARG A 1 182 ? -18.214 6.575 11.320 1.00 89.00 182 ARG A C 1
ATOM 1454 O O . ARG A 1 182 ? -18.265 6.373 12.529 1.00 89.00 182 ARG A O 1
ATOM 1461 N N . ASP A 1 183 ? -18.723 5.753 10.408 1.00 90.06 183 ASP A N 1
ATOM 1462 C CA . ASP A 1 183 ? -19.533 4.573 10.727 1.00 90.06 183 ASP A CA 1
ATOM 1463 C C . ASP A 1 183 ? -18.763 3.257 10.484 1.00 90.06 183 ASP A C 1
ATOM 1465 O O . ASP A 1 183 ? -19.352 2.178 10.393 1.00 90.06 183 ASP A O 1
ATOM 1469 N N . CYS A 1 184 ? -17.431 3.321 10.348 1.00 95.19 184 CYS A N 1
ATOM 1470 C CA . CYS A 1 184 ? -16.605 2.134 10.138 1.00 95.19 184 CYS A CA 1
ATOM 1471 C C . CYS A 1 184 ? -16.514 1.272 11.403 1.00 95.19 184 CYS A C 1
ATOM 1473 O O . CYS A 1 184 ? -16.240 1.758 12.500 1.00 95.19 184 CYS A O 1
ATOM 1475 N N . SER A 1 185 ? -16.657 -0.044 11.232 1.00 97.56 185 SER A N 1
ATOM 1476 C CA . SER A 1 185 ? -16.332 -1.004 12.286 1.00 97.56 185 SER A CA 1
ATOM 1477 C C . SER A 1 185 ? -14.830 -0.995 12.589 1.00 97.56 185 SER A C 1
ATOM 1479 O O . SER A 1 185 ? -14.009 -0.674 11.728 1.00 97.56 185 SER A O 1
ATOM 1481 N N . LEU A 1 186 ? -14.453 -1.418 13.798 1.00 97.62 186 LEU A N 1
ATOM 1482 C CA . LEU A 1 186 ? -13.046 -1.497 14.199 1.00 97.62 186 LEU A CA 1
ATOM 1483 C C . LEU A 1 186 ? -12.220 -2.394 13.262 1.00 97.62 186 LEU A C 1
ATOM 1485 O O . LEU A 1 186 ? -11.124 -2.014 12.864 1.00 97.62 186 LEU A O 1
ATOM 1489 N N . GLY A 1 187 ? -12.761 -3.546 12.848 1.00 98.31 187 GLY A N 1
ATOM 1490 C CA . GLY A 1 187 ? -12.098 -4.431 11.882 1.00 98.31 187 GLY A CA 1
ATOM 1491 C C . GLY A 1 187 ? -11.850 -3.751 10.532 1.00 98.31 187 GLY A C 1
ATOM 1492 O O . GLY A 1 187 ? -10.763 -3.870 9.971 1.00 98.31 187 GLY A O 1
ATOM 1493 N N . ARG A 1 188 ? -12.802 -2.932 10.062 1.00 98.12 188 ARG A N 1
ATOM 1494 C CA . ARG A 1 188 ? -12.631 -2.142 8.837 1.00 98.12 188 ARG A CA 1
ATOM 1495 C C . ARG A 1 188 ? -11.595 -1.033 8.997 1.00 98.12 188 ARG A C 1
ATOM 1497 O O . ARG A 1 188 ? -10.816 -0.822 8.074 1.00 98.12 188 ARG A O 1
ATOM 1504 N N . LEU A 1 189 ? -11.539 -0.362 10.149 1.00 98.00 189 LEU A N 1
ATOM 1505 C CA . LEU A 1 189 ? -10.490 0.625 10.437 1.00 98.00 189 LEU A CA 1
ATOM 1506 C C . LEU A 1 189 ? -9.094 -0.016 10.420 1.00 98.00 189 LEU A C 1
ATOM 1508 O O . LEU A 1 189 ? -8.184 0.545 9.814 1.00 98.00 189 LEU A O 1
ATOM 1512 N N . ARG A 1 190 ? -8.941 -1.211 11.008 1.00 98.44 190 ARG A N 1
ATOM 1513 C CA . ARG A 1 190 ? -7.684 -1.982 10.989 1.00 98.44 190 ARG A CA 1
ATOM 1514 C C . ARG A 1 190 ? -7.286 -2.382 9.568 1.00 98.44 190 ARG A C 1
ATOM 1516 O O . ARG A 1 190 ? -6.146 -2.162 9.171 1.00 98.44 190 ARG A O 1
ATOM 1523 N N . ALA A 1 191 ? -8.232 -2.892 8.779 1.00 98.50 191 ALA A N 1
ATOM 1524 C CA . ALA A 1 191 ? -7.989 -3.226 7.377 1.00 98.50 191 ALA A CA 1
ATOM 1525 C C . ALA A 1 191 ? -7.547 -1.992 6.568 1.00 98.50 191 ALA A C 1
ATOM 1527 O O . ALA A 1 191 ? -6.518 -2.032 5.900 1.00 98.50 191 ALA A O 1
ATOM 1528 N N . LEU A 1 192 ? -8.264 -0.867 6.682 1.00 98.25 192 LEU A N 1
ATOM 1529 C CA . LEU A 1 192 ? -7.902 0.387 6.008 1.00 98.25 192 LEU A CA 1
ATOM 1530 C C . LEU A 1 192 ? -6.528 0.912 6.439 1.00 98.25 192 LEU A C 1
ATOM 1532 O O . LEU A 1 192 ? -5.772 1.395 5.599 1.00 98.25 192 LEU A O 1
ATOM 1536 N N . PHE A 1 193 ? -6.189 0.794 7.724 1.00 98.06 193 PHE A N 1
ATOM 1537 C CA . PHE A 1 193 ? -4.879 1.177 8.244 1.00 98.06 193 PHE A CA 1
ATOM 1538 C C . PHE A 1 193 ? -3.754 0.377 7.571 1.00 98.06 193 PHE A C 1
ATOM 1540 O O . PHE A 1 193 ? -2.795 0.969 7.076 1.00 98.06 193 PHE A O 1
ATOM 1547 N N . LEU A 1 194 ? -3.896 -0.950 7.477 1.00 98.25 194 LEU A N 1
ATOM 1548 C CA . LEU A 1 194 ? -2.918 -1.819 6.811 1.00 98.25 194 LEU A CA 1
ATOM 1549 C C . LEU A 1 194 ? -2.823 -1.542 5.302 1.00 98.25 194 LEU A C 1
ATOM 1551 O O . LEU A 1 194 ? -1.720 -1.512 4.758 1.00 98.25 194 LEU A O 1
ATOM 1555 N N . LEU A 1 195 ? -3.952 -1.281 4.634 1.00 98.25 195 LEU A N 1
ATOM 1556 C CA . LEU A 1 195 ? -3.983 -0.919 3.213 1.00 98.25 195 LEU A CA 1
ATOM 1557 C C . LEU A 1 195 ? -3.254 0.405 2.937 1.00 98.25 195 LEU A C 1
ATOM 1559 O O . LEU A 1 195 ? -2.446 0.481 2.013 1.00 98.25 195 LEU A O 1
ATOM 1563 N N . ILE A 1 196 ? -3.497 1.440 3.747 1.00 97.50 196 ILE A N 1
ATOM 1564 C CA . ILE A 1 196 ? -2.803 2.733 3.626 1.00 97.50 196 ILE A CA 1
ATOM 1565 C C . ILE A 1 196 ? -1.310 2.566 3.892 1.00 97.50 196 ILE A C 1
ATOM 1567 O O . ILE A 1 196 ? -0.488 3.088 3.140 1.00 97.50 196 ILE A O 1
ATOM 1571 N N . PHE A 1 197 ? -0.945 1.813 4.928 1.00 96.31 197 PHE A N 1
ATOM 1572 C CA . PHE A 1 197 ? 0.453 1.530 5.224 1.00 96.31 197 PHE A CA 1
ATOM 1573 C C . PHE A 1 197 ? 1.144 0.801 4.060 1.00 96.31 197 PHE A C 1
ATOM 1575 O O . PHE A 1 197 ? 2.221 1.209 3.626 1.00 96.31 197 PHE A O 1
ATOM 1582 N N . GLY A 1 198 ? 0.495 -0.212 3.480 1.00 96.62 198 GLY A N 1
ATOM 1583 C CA . GLY A 1 198 ? 0.993 -0.896 2.287 1.00 96.62 198 GLY A CA 1
ATOM 1584 C C . GLY A 1 198 ? 1.112 0.015 1.065 1.00 96.62 198 GLY A C 1
ATOM 1585 O O . GLY A 1 198 ? 2.075 -0.106 0.314 1.00 96.62 198 GLY A O 1
ATOM 1586 N N . ALA A 1 199 ? 0.202 0.976 0.897 1.00 97.19 199 ALA A N 1
ATOM 1587 C CA . ALA A 1 199 ? 0.280 1.978 -0.164 1.00 97.19 199 ALA A CA 1
ATOM 1588 C C . ALA A 1 199 ? 1.483 2.920 0.006 1.00 97.19 199 ALA A C 1
ATOM 1590 O O . ALA A 1 199 ? 2.162 3.216 -0.974 1.00 97.19 199 ALA A O 1
ATOM 1591 N N . ILE A 1 200 ? 1.794 3.335 1.241 1.00 94.56 200 ILE A N 1
ATOM 1592 C CA . ILE A 1 200 ? 3.001 4.122 1.556 1.00 94.56 200 ILE A CA 1
ATOM 1593 C C . ILE A 1 200 ? 4.261 3.329 1.196 1.00 94.56 200 ILE A C 1
ATOM 1595 O O . ILE A 1 200 ? 5.184 3.878 0.590 1.00 94.56 200 ILE A O 1
ATOM 1599 N N . LEU A 1 201 ? 4.298 2.038 1.543 1.00 93.12 201 LEU A N 1
ATOM 1600 C CA . LEU A 1 201 ? 5.410 1.163 1.177 1.00 93.12 201 LEU A CA 1
ATOM 1601 C C . LEU A 1 201 ? 5.525 1.022 -0.346 1.00 93.12 201 LEU A C 1
ATOM 1603 O O . LEU A 1 201 ? 6.607 1.236 -0.879 1.00 93.12 201 LEU A O 1
ATOM 1607 N N . ALA A 1 202 ? 4.432 0.730 -1.056 1.00 94.94 202 ALA A N 1
ATOM 1608 C CA . ALA A 1 202 ? 4.429 0.555 -2.511 1.00 94.94 202 ALA A CA 1
ATOM 1609 C C . ALA A 1 202 ? 4.837 1.834 -3.259 1.00 94.94 202 ALA A C 1
ATOM 1611 O O . ALA A 1 202 ? 5.777 1.805 -4.053 1.00 94.94 202 ALA A O 1
ATOM 1612 N N . ALA A 1 203 ? 4.211 2.977 -2.953 1.00 94.44 203 ALA A N 1
ATOM 1613 C CA . ALA A 1 203 ? 4.623 4.278 -3.490 1.00 94.44 203 ALA A CA 1
ATOM 1614 C C . ALA A 1 203 ? 6.116 4.507 -3.261 1.00 94.44 203 ALA A C 1
ATOM 1616 O O . ALA A 1 203 ? 6.824 5.057 -4.100 1.00 94.44 203 ALA A O 1
ATOM 1617 N N . GLY A 1 204 ? 6.600 4.008 -2.131 1.00 91.25 204 GLY A N 1
ATOM 1618 C CA . GLY A 1 204 ? 7.967 4.134 -1.746 1.00 91.25 204 GLY A CA 1
ATOM 1619 C C . GLY A 1 204 ? 8.994 3.235 -2.424 1.00 91.25 204 GLY A C 1
ATOM 1620 O O . GLY A 1 204 ? 10.123 3.663 -2.665 1.00 91.25 204 GLY A O 1
ATOM 1621 N N . TYR A 1 205 ? 8.623 1.994 -2.706 1.00 91.19 205 TYR A N 1
ATOM 1622 C CA . TYR A 1 205 ? 9.436 1.064 -3.489 1.00 91.19 205 TYR A CA 1
ATOM 1623 C C . TYR A 1 205 ? 9.426 1.404 -4.981 1.00 91.19 205 TYR A C 1
ATOM 1625 O O . TYR A 1 205 ? 10.250 0.897 -5.738 1.00 91.19 205 TYR A O 1
ATOM 1633 N N . THR A 1 206 ? 8.523 2.286 -5.407 1.00 93.25 206 THR A N 1
ATOM 1634 C CA . THR A 1 206 ? 8.531 2.823 -6.765 1.00 93.25 206 THR A CA 1
ATOM 1635 C C . THR A 1 206 ? 9.756 3.729 -6.925 1.00 93.25 206 THR A C 1
ATOM 1637 O O . THR A 1 206 ? 9.903 4.722 -6.215 1.00 93.25 206 THR A O 1
ATOM 1640 N N . SER A 1 207 ? 10.645 3.379 -7.851 1.00 90.19 207 SER A N 1
ATOM 1641 C CA . SER A 1 207 ? 11.875 4.124 -8.149 1.00 90.19 207 SER A CA 1
ATOM 1642 C C . SER A 1 207 ? 11.824 4.619 -9.585 1.00 90.19 207 SER A C 1
ATOM 1644 O O . SER A 1 207 ? 11.453 3.810 -10.436 1.00 90.19 207 SER A O 1
ATOM 1646 N N . PRO A 1 208 ? 12.243 5.868 -9.879 1.00 90.62 208 PRO A N 1
ATOM 1647 C CA . PRO A 1 208 ? 12.311 6.356 -11.252 1.00 90.62 208 PRO A CA 1
ATOM 1648 C C . PRO A 1 208 ? 13.197 5.436 -12.097 1.00 90.62 208 PRO A C 1
ATOM 1650 O O . PRO A 1 208 ? 14.209 4.925 -11.604 1.00 90.62 208 PRO A O 1
ATOM 1653 N N . GLN A 1 209 ? 12.836 5.210 -13.365 1.00 84.56 209 GLN A N 1
ATOM 1654 C CA . GLN A 1 209 ? 13.710 4.439 -14.252 1.00 84.56 209 GLN A CA 1
ATOM 1655 C C . GLN A 1 209 ? 15.020 5.207 -14.492 1.00 84.56 209 GLN A C 1
ATOM 1657 O O . GLN A 1 209 ? 14.985 6.411 -14.746 1.00 84.56 209 GLN A O 1
ATOM 1662 N N . PRO A 1 210 ? 16.181 4.536 -14.441 1.00 74.69 210 PRO A N 1
ATOM 1663 C CA . PRO A 1 210 ? 17.472 5.197 -14.631 1.00 74.69 210 PRO A CA 1
ATOM 1664 C C . PRO A 1 210 ? 17.723 5.622 -16.087 1.00 74.69 210 PRO A C 1
ATOM 1666 O O . PRO A 1 210 ? 18.566 6.477 -16.346 1.00 74.69 210 PRO A O 1
ATOM 1669 N N . SER A 1 211 ? 17.018 5.036 -17.057 1.00 74.69 211 SER A N 1
ATOM 1670 C CA . SER A 1 211 ? 17.228 5.303 -18.479 1.00 74.69 211 SER A CA 1
ATOM 1671 C C . SER A 1 211 ? 16.340 6.439 -18.983 1.00 74.69 211 SER A C 1
ATOM 1673 O O . SER A 1 211 ? 15.141 6.246 -19.165 1.00 74.69 211 SER A O 1
ATOM 1675 N N . GLY A 1 212 ? 16.947 7.588 -19.284 1.00 74.25 212 GLY A N 1
ATOM 1676 C CA . GLY A 1 212 ? 16.332 8.627 -20.118 1.00 74.25 212 GLY A CA 1
ATOM 1677 C C . GLY A 1 212 ? 15.588 9.741 -19.385 1.00 74.25 212 GLY A C 1
ATOM 1678 O O . GLY A 1 212 ? 15.126 10.658 -20.054 1.00 74.25 212 GLY A O 1
ATOM 1679 N N . ASN A 1 213 ? 15.520 9.709 -18.052 1.00 81.94 213 ASN A N 1
ATOM 1680 C CA . ASN A 1 213 ? 14.884 10.779 -17.290 1.00 81.94 213 ASN A CA 1
ATOM 1681 C C . ASN A 1 213 ? 15.816 11.988 -17.146 1.00 81.94 213 ASN A C 1
ATOM 1683 O O . ASN A 1 213 ? 16.974 11.872 -16.737 1.00 81.94 213 ASN A O 1
ATOM 1687 N N . THR A 1 214 ? 15.285 13.166 -17.443 1.00 90.00 214 THR A N 1
ATOM 1688 C CA . THR A 1 214 ? 15.905 14.452 -17.129 1.00 90.00 214 THR A CA 1
ATOM 1689 C C . THR A 1 214 ? 15.946 14.676 -15.613 1.00 90.00 214 THR A C 1
ATOM 1691 O O . THR A 1 214 ? 15.131 14.142 -14.858 1.00 90.00 214 THR A O 1
ATOM 1694 N N . GLN A 1 215 ? 16.868 15.520 -15.138 1.00 90.69 215 GLN A N 1
ATOM 1695 C CA . GLN A 1 215 ? 16.928 15.906 -13.719 1.00 90.69 215 GLN A CA 1
ATOM 1696 C C . GLN A 1 215 ? 15.599 16.508 -13.226 1.00 90.69 215 GLN A C 1
ATOM 1698 O O . GLN A 1 215 ? 15.215 16.3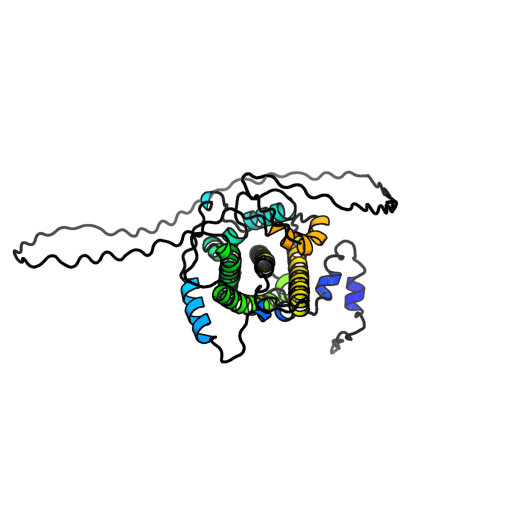09 -12.076 1.00 90.69 215 GLN A O 1
ATOM 1703 N N . GLN A 1 216 ? 14.879 17.207 -14.108 1.00 91.44 216 GLN A N 1
ATOM 1704 C CA . GLN A 1 216 ? 13.569 17.776 -13.812 1.00 91.44 216 GLN A CA 1
ATOM 1705 C C . GLN A 1 216 ? 12.497 16.695 -13.607 1.00 91.44 216 GLN A C 1
ATOM 1707 O O . GLN A 1 216 ? 11.722 16.794 -12.661 1.00 91.44 216 GLN A O 1
ATOM 1712 N N . GLU A 1 217 ? 12.461 15.655 -14.443 1.00 91.12 217 GLU A N 1
ATOM 1713 C CA . GLU A 1 217 ? 11.518 14.536 -14.283 1.00 91.12 217 GLU A CA 1
ATOM 1714 C C . GLU A 1 217 ? 11.792 13.744 -13.003 1.00 91.12 217 GLU A C 1
ATOM 1716 O O . GLU A 1 217 ? 10.857 13.357 -12.305 1.00 91.12 217 GLU A O 1
ATOM 1721 N N . LEU A 1 218 ? 13.069 13.556 -12.651 1.00 91.81 218 LEU A N 1
ATOM 1722 C CA . LEU A 1 218 ? 13.460 12.933 -11.384 1.00 91.81 218 LEU A CA 1
ATOM 1723 C C . LEU A 1 218 ? 12.981 13.753 -10.178 1.00 91.81 218 LEU A C 1
ATOM 1725 O O . LEU A 1 218 ? 12.430 13.182 -9.235 1.00 91.81 218 LEU A O 1
ATOM 1729 N N . ALA A 1 219 ? 13.148 15.079 -10.222 1.00 91.12 219 ALA A N 1
ATOM 1730 C CA . ALA A 1 219 ? 12.655 15.976 -9.179 1.00 91.12 219 ALA A CA 1
ATOM 1731 C C . ALA A 1 219 ? 11.122 15.923 -9.075 1.00 91.12 219 ALA A C 1
ATOM 1733 O O . ALA A 1 219 ? 10.589 15.691 -7.995 1.00 91.12 219 ALA A O 1
ATOM 1734 N N . GLN A 1 220 ? 10.411 16.013 -10.203 1.00 92.69 220 GLN A N 1
ATOM 1735 C CA . GLN A 1 220 ? 8.948 15.934 -10.234 1.00 92.69 220 GLN A CA 1
ATOM 1736 C C . GLN A 1 220 ? 8.424 14.593 -9.702 1.00 92.69 220 GLN A C 1
ATOM 1738 O O . GLN A 1 220 ? 7.435 14.555 -8.964 1.00 92.69 220 GLN A O 1
ATOM 1743 N N . PHE A 1 221 ? 9.076 13.485 -10.065 1.00 93.06 221 PHE A N 1
ATOM 1744 C CA . PHE A 1 221 ? 8.751 12.162 -9.541 1.00 93.06 221 PHE A CA 1
ATOM 1745 C C . PHE A 1 221 ? 8.893 12.131 -8.019 1.00 93.06 221 PHE A C 1
ATOM 1747 O O . PHE A 1 221 ? 7.996 11.653 -7.321 1.00 93.06 221 PHE A O 1
ATOM 1754 N N . LYS A 1 222 ? 10.007 12.662 -7.502 1.00 91.25 222 LYS A N 1
ATOM 1755 C CA . LYS A 1 222 ? 10.295 12.688 -6.070 1.00 91.25 222 LYS A CA 1
ATOM 1756 C C . LYS A 1 222 ? 9.289 13.547 -5.305 1.00 91.25 222 LYS A C 1
ATOM 1758 O O . LYS A 1 222 ? 8.722 13.065 -4.328 1.00 91.25 222 LYS A O 1
ATOM 1763 N N . ASP A 1 223 ? 8.991 14.741 -5.807 1.00 89.94 223 ASP A N 1
ATOM 1764 C CA . ASP A 1 223 ? 7.988 15.638 -5.230 1.00 89.94 223 ASP A CA 1
ATOM 1765 C C . ASP A 1 223 ? 6.604 14.973 -5.191 1.00 89.94 223 ASP A C 1
ATOM 1767 O O . ASP A 1 223 ? 5.911 15.015 -4.173 1.00 89.94 223 ASP A O 1
ATOM 1771 N N . THR A 1 224 ? 6.219 14.286 -6.273 1.00 92.25 224 THR A N 1
ATOM 1772 C CA . THR A 1 224 ? 4.940 13.559 -6.350 1.00 92.25 224 THR A CA 1
ATOM 1773 C C . THR A 1 224 ? 4.899 12.395 -5.359 1.00 92.25 224 THR A C 1
ATOM 1775 O O . THR A 1 224 ? 3.906 12.216 -4.651 1.00 92.25 224 THR A O 1
ATOM 1778 N N . GLN A 1 225 ? 5.982 11.615 -5.269 1.00 92.00 225 GLN A N 1
ATOM 1779 C CA . GLN A 1 225 ? 6.106 10.515 -4.313 1.00 92.00 225 GLN A CA 1
ATOM 1780 C C . GLN A 1 225 ? 5.976 11.015 -2.869 1.00 92.00 225 GLN A C 1
ATOM 1782 O O . GLN A 1 225 ? 5.211 10.444 -2.087 1.00 92.00 225 GLN A O 1
ATOM 1787 N N . ASP A 1 226 ? 6.712 12.067 -2.512 1.00 88.31 226 ASP A N 1
ATOM 1788 C CA . ASP A 1 226 ? 6.733 12.602 -1.152 1.00 88.31 226 ASP A CA 1
ATOM 1789 C C . ASP A 1 226 ? 5.370 13.193 -0.776 1.00 88.31 226 ASP A C 1
ATOM 1791 O O . ASP A 1 226 ? 4.856 12.926 0.316 1.00 88.31 226 ASP A O 1
ATOM 1795 N N . PHE A 1 227 ? 4.727 13.895 -1.710 1.00 90.19 227 PHE A N 1
ATOM 1796 C CA . PHE A 1 227 ? 3.386 14.433 -1.519 1.00 90.19 227 PHE A CA 1
ATOM 1797 C C . PHE A 1 227 ? 2.330 13.331 -1.322 1.00 90.19 227 PHE A C 1
ATOM 1799 O O . PHE A 1 227 ? 1.534 13.399 -0.381 1.00 90.19 227 PHE A O 1
ATOM 1806 N N . LEU A 1 228 ? 2.358 12.260 -2.126 1.00 92.31 228 LEU A N 1
ATOM 1807 C CA . LEU A 1 228 ? 1.477 11.101 -1.936 1.00 92.31 228 LEU A CA 1
ATOM 1808 C C . LEU A 1 228 ? 1.685 10.444 -0.571 1.00 92.31 228 LEU A C 1
ATOM 1810 O O . LEU A 1 228 ? 0.721 10.182 0.154 1.00 92.31 228 LEU A O 1
ATOM 1814 N N . CYS A 1 229 ? 2.943 10.182 -0.204 1.00 91.25 229 CYS A N 1
ATOM 1815 C CA . CYS A 1 229 ? 3.279 9.599 1.090 1.00 91.25 229 CYS A CA 1
ATOM 1816 C C . CYS A 1 229 ? 2.790 10.481 2.244 1.00 91.25 229 CYS A C 1
ATOM 1818 O O . CYS A 1 229 ? 2.305 9.943 3.237 1.00 91.25 229 CYS A O 1
ATOM 1820 N N . GLN A 1 230 ? 2.850 11.808 2.115 1.00 88.88 230 GLN A N 1
ATOM 1821 C CA . GLN A 1 230 ? 2.336 12.737 3.119 1.00 88.88 230 GLN A CA 1
ATOM 1822 C C . GLN A 1 230 ? 0.810 12.647 3.275 1.00 88.88 230 GLN A C 1
ATOM 1824 O O . GLN A 1 230 ? 0.320 12.574 4.405 1.00 88.88 230 GLN A O 1
ATOM 1829 N N . ILE A 1 231 ? 0.056 12.598 2.169 1.00 90.50 231 ILE A N 1
ATOM 1830 C CA . ILE A 1 231 ? -1.408 12.426 2.203 1.00 90.50 231 ILE A CA 1
ATOM 1831 C C . ILE A 1 231 ? -1.771 11.094 2.873 1.00 90.50 231 ILE A C 1
ATOM 1833 O O . ILE A 1 231 ? -2.600 11.049 3.784 1.00 90.50 231 ILE A O 1
ATOM 1837 N N . LEU A 1 232 ? -1.127 10.001 2.462 1.00 93.06 232 LEU A N 1
ATOM 1838 C CA . LEU A 1 232 ? -1.384 8.672 3.017 1.00 93.06 232 LEU A CA 1
ATOM 1839 C C . LEU A 1 232 ? -0.993 8.585 4.499 1.00 93.06 232 LEU A C 1
ATOM 1841 O O . LEU A 1 232 ? -1.759 8.056 5.302 1.00 93.06 232 LEU A O 1
ATOM 1845 N N . ALA A 1 233 ? 0.154 9.148 4.887 1.00 90.88 233 ALA A N 1
ATOM 1846 C CA . ALA A 1 233 ? 0.588 9.221 6.282 1.00 90.88 233 ALA A CA 1
ATOM 1847 C C . ALA A 1 233 ? -0.441 9.952 7.1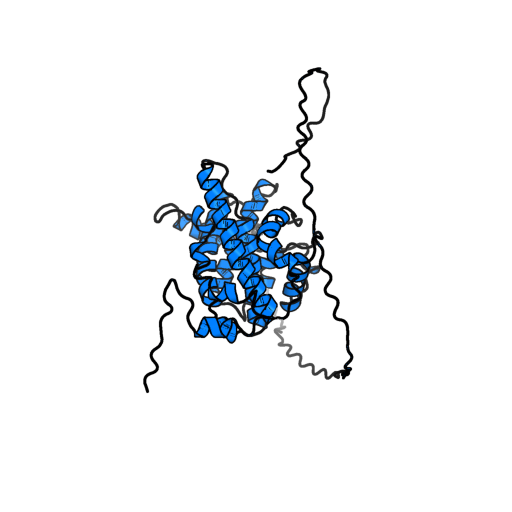44 1.00 90.88 233 ALA A C 1
ATOM 1849 O O . ALA A 1 233 ? -0.745 9.527 8.257 1.00 90.88 233 ALA A O 1
ATOM 1850 N N . HIS A 1 234 ? -1.030 11.020 6.611 1.00 89.06 234 HIS A N 1
ATOM 1851 C CA . HIS A 1 234 ? -2.071 11.750 7.306 1.00 89.06 234 HIS A CA 1
ATOM 1852 C C . HIS A 1 234 ? -3.299 10.876 7.602 1.00 89.06 234 HIS A C 1
ATOM 1854 O O . HIS A 1 234 ? -3.768 10.828 8.743 1.00 89.06 234 HIS A O 1
ATOM 1860 N N . TYR A 1 235 ? -3.786 10.131 6.606 1.00 92.50 235 TYR A N 1
ATOM 1861 C CA . TYR A 1 235 ? -4.879 9.181 6.815 1.00 92.50 235 TYR A CA 1
ATOM 1862 C C . TYR A 1 235 ? -4.501 8.052 7.776 1.00 92.50 235 TYR A C 1
ATOM 1864 O O . TYR A 1 235 ? -5.316 7.676 8.618 1.00 92.50 235 TYR A O 1
ATOM 1872 N N . LEU A 1 236 ? -3.269 7.546 7.705 1.00 94.19 236 LEU A N 1
ATOM 1873 C CA . LEU A 1 236 ? -2.763 6.524 8.621 1.00 94.19 236 LEU A CA 1
ATOM 1874 C C . LEU A 1 236 ? -2.845 6.996 10.082 1.00 94.19 236 LEU A C 1
ATOM 1876 O O . LEU A 1 236 ? -3.365 6.282 10.940 1.00 94.19 236 LEU A O 1
ATOM 1880 N N . LEU A 1 237 ? -2.395 8.225 10.357 1.00 91.62 237 LEU A N 1
ATOM 1881 C CA . LEU A 1 237 ? -2.465 8.843 11.683 1.00 91.62 237 LEU A CA 1
ATOM 1882 C C . LEU A 1 237 ? -3.906 9.085 12.133 1.00 91.62 237 LEU A C 1
ATOM 1884 O O . LEU A 1 237 ? -4.242 8.819 13.288 1.00 91.62 237 LEU A O 1
ATOM 1888 N N . TYR A 1 238 ? -4.768 9.550 11.227 1.00 91.75 238 TYR A N 1
ATOM 1889 C CA . TYR A 1 238 ? -6.190 9.718 11.512 1.00 91.75 238 TYR A CA 1
ATOM 1890 C C . TYR A 1 238 ? -6.829 8.393 11.946 1.00 91.75 238 TYR A C 1
ATOM 1892 O O . TYR A 1 238 ? -7.437 8.331 13.017 1.00 91.7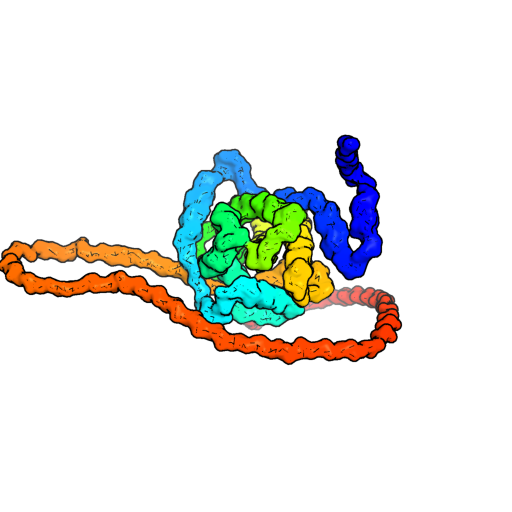5 238 TYR A O 1
ATOM 1900 N N . LEU A 1 239 ? -6.644 7.319 11.175 1.00 94.81 239 LEU A N 1
ATOM 1901 C CA . LEU A 1 239 ? -7.168 5.995 11.518 1.00 94.81 239 LEU A CA 1
ATOM 1902 C C . LEU A 1 239 ? -6.562 5.465 12.822 1.00 94.81 239 LEU A C 1
ATOM 1904 O O . LEU A 1 239 ? -7.287 4.929 13.660 1.00 94.81 239 LEU A O 1
ATOM 1908 N N . GLY A 1 240 ? -5.262 5.678 13.035 1.00 94.81 240 GLY A N 1
ATOM 1909 C CA . GLY A 1 240 ? -4.597 5.337 14.290 1.00 94.81 240 GLY A CA 1
ATOM 1910 C C . GLY A 1 240 ? -5.223 6.038 15.495 1.00 94.81 240 GLY A C 1
ATOM 1911 O O . GLY A 1 240 ? -5.485 5.394 16.508 1.00 94.81 240 GLY A O 1
ATOM 1912 N N . SER A 1 241 ? -5.566 7.324 15.369 1.00 93.06 241 SER A N 1
ATOM 1913 C CA . SER A 1 241 ? -6.232 8.079 16.437 1.00 93.06 241 SER A CA 1
ATOM 1914 C C . SER A 1 241 ? -7.636 7.546 16.759 1.00 93.06 241 SER A C 1
ATOM 1916 O O . SER A 1 241 ? -7.987 7.427 17.933 1.00 93.06 241 SER A O 1
ATOM 1918 N N . GLN A 1 242 ? -8.411 7.140 15.742 1.00 94.00 242 GLN A N 1
ATOM 1919 C CA . GLN A 1 242 ? -9.738 6.530 15.924 1.00 94.00 242 GLN A CA 1
ATOM 1920 C C . GLN A 1 242 ? -9.651 5.207 16.695 1.00 94.00 242 GLN A C 1
ATOM 1922 O O . GLN A 1 242 ? -10.504 4.903 17.527 1.00 94.00 242 GLN A O 1
ATOM 1927 N N . MET A 1 243 ? -8.584 4.444 16.457 1.00 96.19 243 MET A N 1
ATOM 1928 C CA . MET A 1 243 ? -8.302 3.178 17.135 1.00 96.19 243 MET A CA 1
ATOM 1929 C C . MET A 1 243 ? -7.523 3.345 18.452 1.00 96.19 243 MET A C 1
ATOM 1931 O O . MET A 1 243 ? -7.257 2.351 19.121 1.00 96.19 243 MET A O 1
ATOM 1935 N N . LYS A 1 244 ? -7.180 4.581 18.847 1.00 95.75 244 LYS A N 1
ATOM 1936 C CA . LYS A 1 244 ? -6.347 4.907 20.023 1.00 95.75 244 LYS A CA 1
ATOM 1937 C C . LYS A 1 244 ? -4.973 4.224 20.006 1.00 95.75 244 LYS A C 1
ATOM 1939 O O . LYS A 1 244 ? -4.452 3.848 21.054 1.00 95.75 244 LYS A O 1
ATOM 1944 N N . LEU A 1 245 ? -4.387 4.072 18.820 1.00 95.38 245 LEU A N 1
ATOM 1945 C CA . LEU A 1 245 ? -3.056 3.495 18.669 1.00 95.38 245 LEU A CA 1
ATOM 1946 C C . LEU A 1 245 ? -1.990 4.472 19.189 1.00 95.38 245 LEU A C 1
ATOM 1948 O O . LEU A 1 245 ? -2.072 5.672 18.905 1.00 95.38 245 LEU A O 1
ATOM 1952 N N . PRO A 1 246 ? -0.970 3.986 19.913 1.00 94.00 246 PRO A N 1
ATOM 1953 C CA . PRO A 1 246 ? 0.078 4.825 20.483 1.00 94.00 246 PRO A CA 1
ATOM 1954 C C . PRO A 1 246 ? 1.127 5.201 19.423 1.00 94.00 246 PRO A C 1
ATOM 1956 O O . PRO A 1 246 ? 2.269 4.758 19.493 1.00 94.00 246 PRO A O 1
ATOM 1959 N N . ILE A 1 247 ? 0.756 5.995 18.416 1.00 89.12 247 ILE A N 1
ATOM 1960 C CA . ILE A 1 247 ? 1.701 6.503 17.407 1.00 89.12 247 ILE A CA 1
ATOM 1961 C C . ILE A 1 247 ? 2.348 7.781 17.947 1.00 89.12 247 ILE A C 1
ATOM 1963 O O . ILE A 1 247 ? 1.643 8.748 18.247 1.00 89.12 247 ILE A O 1
ATOM 1967 N N . THR A 1 248 ? 3.675 7.795 18.098 1.00 85.62 248 THR A N 1
ATOM 1968 C CA . THR A 1 248 ? 4.375 8.948 18.689 1.00 85.62 248 THR A CA 1
ATOM 1969 C C . THR A 1 248 ? 4.278 10.188 17.795 1.00 85.62 248 THR A C 1
ATOM 1971 O O . THR A 1 248 ? 4.192 10.085 16.571 1.00 85.62 248 THR A O 1
ATOM 1974 N N . SER A 1 249 ? 4.305 11.383 18.395 1.00 77.19 249 SER A N 1
ATOM 1975 C CA . SER A 1 249 ? 4.324 12.659 17.659 1.00 77.19 249 SER A CA 1
ATOM 1976 C C . SER A 1 249 ? 5.526 12.761 16.719 1.00 77.19 249 SER A C 1
ATOM 1978 O O . SER A 1 249 ? 5.388 13.232 15.595 1.00 77.19 249 SER A O 1
ATOM 1980 N N . GLU A 1 250 ? 6.678 12.240 17.144 1.00 78.38 250 GLU A N 1
ATOM 1981 C CA . GLU A 1 250 ? 7.878 12.111 16.315 1.00 78.38 250 GLU A CA 1
ATOM 1982 C C . GLU A 1 250 ? 7.574 11.323 15.037 1.00 78.38 250 GLU A C 1
ATOM 1984 O O . GLU A 1 250 ? 7.853 11.779 13.929 1.00 78.38 250 GLU A O 1
ATOM 1989 N N . THR A 1 251 ? 6.900 10.177 15.165 1.00 76.25 251 THR A N 1
ATOM 1990 C CA . THR A 1 251 ? 6.524 9.327 14.028 1.00 76.25 251 THR A CA 1
ATOM 1991 C C . THR A 1 251 ? 5.671 10.079 13.002 1.00 76.25 251 THR A C 1
ATOM 1993 O O . THR A 1 251 ? 5.778 9.807 11.809 1.00 76.25 251 THR A O 1
ATOM 1996 N N . GLN A 1 252 ? 4.885 11.079 13.414 1.00 68.44 252 GLN A N 1
ATOM 1997 C CA . GLN A 1 252 ? 4.078 11.882 12.488 1.00 68.44 252 GLN A CA 1
ATOM 1998 C C . GLN A 1 252 ? 4.929 12.682 11.497 1.00 68.44 252 GLN A C 1
ATOM 2000 O O . GLN A 1 252 ? 4.577 12.769 10.322 1.00 68.44 252 GLN A O 1
ATOM 2005 N N . GLN A 1 253 ? 6.054 13.237 11.955 1.00 67.81 253 GLN A N 1
ATOM 2006 C CA . GLN A 1 253 ? 7.010 13.946 11.099 1.00 67.81 253 GLN A CA 1
ATOM 2007 C C . GLN A 1 253 ? 7.884 12.968 10.312 1.00 67.81 253 GLN A C 1
ATOM 2009 O O . GLN A 1 253 ? 8.287 13.250 9.184 1.00 67.81 253 GLN A O 1
ATOM 2014 N N . PHE A 1 254 ? 8.136 11.791 10.889 1.00 67.31 254 PHE A N 1
ATOM 2015 C CA . PHE A 1 254 ? 9.007 10.797 10.289 1.00 67.31 254 PHE A CA 1
ATOM 2016 C C . PHE A 1 254 ? 8.336 9.924 9.236 1.00 67.31 254 PHE A C 1
ATOM 2018 O O . PHE A 1 254 ? 9.054 9.473 8.363 1.00 67.31 254 PHE A O 1
ATOM 2025 N N . ILE A 1 255 ? 7.026 9.661 9.225 1.00 71.88 255 ILE A N 1
ATOM 2026 C CA . ILE A 1 255 ? 6.462 8.751 8.204 1.00 71.88 255 ILE A CA 1
ATOM 2027 C C . ILE A 1 255 ? 6.803 9.202 6.767 1.00 71.88 255 ILE A C 1
ATOM 2029 O O . ILE A 1 255 ? 7.293 8.362 6.013 1.00 71.88 255 ILE A O 1
ATOM 2033 N N . PRO A 1 256 ? 6.650 10.483 6.373 1.00 64.12 256 PRO A N 1
ATOM 2034 C CA . PRO A 1 256 ? 6.990 10.912 5.015 1.00 64.12 256 PRO A CA 1
ATOM 2035 C C . PRO A 1 256 ? 8.487 10.792 4.681 1.00 64.12 256 PRO A C 1
ATOM 2037 O O . PRO A 1 256 ? 8.830 10.424 3.565 1.00 64.12 256 PRO A O 1
ATOM 2040 N N . GLN A 1 257 ? 9.379 11.051 5.646 1.00 68.50 257 GLN A N 1
ATOM 2041 C CA . GLN A 1 257 ? 10.838 11.101 5.430 1.00 68.50 257 GLN A CA 1
ATOM 2042 C C . GLN A 1 257 ? 11.542 9.761 5.697 1.00 68.50 257 GLN A C 1
ATOM 2044 O O . GLN A 1 257 ? 12.417 9.313 4.957 1.00 68.50 257 GLN A O 1
ATOM 2049 N N . ALA A 1 258 ? 11.138 9.088 6.767 1.00 64.81 258 ALA A N 1
ATOM 2050 C CA . ALA A 1 258 ? 11.677 7.821 7.222 1.00 64.81 258 ALA A CA 1
ATOM 2051 C C . ALA A 1 258 ? 11.095 6.638 6.460 1.00 64.81 258 ALA A C 1
ATOM 2053 O O . ALA A 1 258 ? 11.797 5.637 6.358 1.00 64.81 258 ALA A O 1
ATOM 2054 N N . ALA A 1 259 ? 9.873 6.715 5.910 1.00 64.00 259 ALA A N 1
ATOM 2055 C CA . ALA A 1 259 ? 9.395 5.640 5.046 1.00 64.00 259 ALA A CA 1
ATOM 2056 C C . ALA A 1 259 ? 10.382 5.399 3.894 1.00 64.00 259 ALA A C 1
ATOM 2058 O O . ALA A 1 259 ? 10.788 4.250 3.816 1.00 64.00 259 ALA A O 1
ATOM 2059 N N . PRO A 1 260 ? 10.847 6.408 3.110 1.00 62.19 260 PRO A N 1
ATOM 2060 C CA . PRO A 1 260 ? 11.983 6.319 2.171 1.00 62.19 260 PRO A CA 1
ATOM 2061 C C . PRO A 1 260 ? 13.284 5.759 2.738 1.00 62.19 260 PRO A C 1
ATOM 2063 O O . PRO A 1 260 ? 13.819 4.788 2.206 1.00 62.19 260 PRO A O 1
ATOM 2066 N N . ALA A 1 261 ? 13.783 6.321 3.836 1.00 65.75 261 ALA A N 1
ATOM 2067 C CA . ALA A 1 261 ? 15.081 5.919 4.375 1.00 65.75 261 ALA A CA 1
ATOM 2068 C C . ALA A 1 261 ? 15.071 4.492 4.958 1.00 65.75 261 ALA A C 1
ATOM 2070 O O . 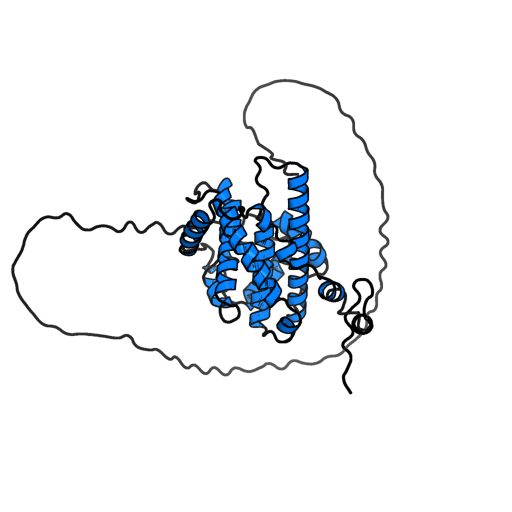ALA A 1 261 ? 16.076 3.783 4.936 1.00 65.75 261 ALA A O 1
ATOM 2071 N N . ARG A 1 262 ? 13.922 4.035 5.471 1.00 65.56 262 ARG A N 1
ATOM 2072 C CA . ARG A 1 262 ? 13.759 2.707 6.078 1.00 65.56 262 ARG A CA 1
ATOM 2073 C C . ARG A 1 262 ? 13.394 1.622 5.052 1.00 65.56 262 ARG A C 1
ATOM 2075 O O . ARG A 1 262 ? 13.361 0.457 5.442 1.00 65.56 262 ARG A O 1
ATOM 2082 N N . ARG A 1 263 ? 13.200 1.958 3.761 1.00 62.75 263 ARG A N 1
ATOM 2083 C CA . ARG A 1 263 ? 12.926 0.984 2.668 1.00 62.75 263 ARG A CA 1
ATOM 2084 C C . ARG A 1 263 ? 14.117 0.078 2.380 1.00 62.75 263 ARG A C 1
ATOM 2086 O O . ARG A 1 263 ? 13.919 -1.082 2.031 1.00 62.75 263 ARG A O 1
ATOM 2093 N N . HIS A 1 264 ? 15.334 0.597 2.568 1.00 51.72 264 HIS A N 1
ATOM 2094 C CA . HIS A 1 264 ? 16.592 -0.125 2.348 1.00 51.72 264 HIS A CA 1
ATOM 2095 C C . HIS A 1 264 ? 16.884 -1.190 3.401 1.00 51.72 264 HIS A C 1
ATOM 2097 O O . HIS A 1 264 ? 17.806 -1.986 3.230 1.00 51.72 264 HIS A O 1
ATOM 2103 N N . ARG A 1 265 ? 16.098 -1.245 4.482 1.00 55.47 265 ARG A N 1
ATOM 2104 C CA . ARG A 1 265 ? 16.110 -2.404 5.368 1.00 55.47 265 ARG A CA 1
ATOM 2105 C C . ARG A 1 265 ? 15.414 -3.537 4.639 1.00 55.47 265 ARG A C 1
ATOM 2107 O O . ARG A 1 265 ? 14.223 -3.774 4.831 1.00 55.47 265 ARG A O 1
ATOM 2114 N N . GLN A 1 266 ? 16.176 -4.193 3.768 1.00 50.25 266 GLN A N 1
ATOM 2115 C CA . GLN A 1 266 ? 15.838 -5.496 3.235 1.00 50.25 266 GLN A CA 1
ATOM 2116 C C . GLN A 1 266 ? 15.547 -6.377 4.446 1.00 50.25 266 GLN A C 1
ATOM 2118 O O . GLN A 1 266 ? 16.455 -6.810 5.150 1.00 50.25 266 GLN A O 1
ATOM 2123 N N . GLY A 1 267 ? 14.269 -6.629 4.717 1.00 50.81 267 GLY A N 1
ATOM 2124 C CA . GLY A 1 267 ? 13.980 -7.931 5.280 1.00 50.81 267 GLY A CA 1
ATOM 2125 C C . GLY A 1 267 ? 14.493 -8.940 4.255 1.00 50.81 267 GLY A C 1
ATOM 2126 O O . GLY A 1 267 ? 14.446 -8.696 3.045 1.00 50.81 267 GLY A O 1
ATOM 2127 N N . LEU A 1 268 ? 15.096 -10.019 4.723 1.00 49.62 268 LEU A N 1
ATOM 2128 C CA . LEU A 1 268 ? 15.526 -11.069 3.818 1.00 49.62 268 LEU A CA 1
ATOM 2129 C C . LEU A 1 268 ? 14.253 -11.645 3.192 1.00 49.62 268 LEU A C 1
ATOM 2131 O O . LEU A 1 268 ? 13.394 -12.173 3.893 1.00 49.62 268 LEU A O 1
ATOM 2135 N N . PHE A 1 269 ? 14.083 -11.434 1.888 1.00 60.19 269 PHE A N 1
ATOM 2136 C CA . PHE A 1 269 ? 12.924 -11.906 1.141 1.00 60.19 269 PHE A CA 1
ATOM 2137 C C . PHE A 1 269 ? 13.412 -12.906 0.113 1.00 60.19 269 PHE A C 1
ATOM 2139 O O . PHE A 1 269 ? 14.131 -12.553 -0.821 1.00 60.19 269 PHE A O 1
ATOM 2146 N N . GLN A 1 270 ? 12.989 -14.151 0.263 1.00 55.12 270 GLN A N 1
ATOM 2147 C CA . GLN A 1 270 ? 12.987 -15.087 -0.843 1.00 55.12 270 GLN A CA 1
ATOM 2148 C C . GLN A 1 270 ? 11.533 -15.336 -1.203 1.00 55.12 270 GLN A C 1
ATOM 2150 O O . GLN A 1 270 ? 10.808 -16.022 -0.488 1.00 55.12 270 GLN A O 1
ATOM 2155 N N . TRP A 1 271 ? 11.092 -14.744 -2.312 1.00 57.50 271 TRP A N 1
ATOM 2156 C CA . TRP A 1 271 ? 9.845 -15.157 -2.936 1.00 57.50 271 TRP A CA 1
ATOM 2157 C C . TRP A 1 271 ? 10.081 -16.559 -3.487 1.00 57.50 271 TRP A C 1
ATOM 2159 O O . TRP A 1 271 ? 10.676 -16.723 -4.553 1.00 57.50 271 TRP A O 1
ATOM 2169 N N . ALA A 1 272 ? 9.686 -17.577 -2.726 1.00 54.12 272 ALA A N 1
ATOM 2170 C CA . ALA A 1 272 ? 9.670 -18.932 -3.237 1.00 54.12 272 ALA A CA 1
ATOM 2171 C C . ALA A 1 272 ? 8.561 -18.999 -4.289 1.00 54.12 272 ALA A C 1
ATOM 2173 O O . ALA A 1 272 ? 7.379 -19.080 -3.956 1.00 54.12 272 ALA A O 1
ATOM 2174 N N . ILE A 1 273 ? 8.946 -18.916 -5.561 1.00 53.97 273 ILE A N 1
ATOM 2175 C CA . ILE A 1 273 ? 8.072 -19.341 -6.647 1.00 53.97 273 ILE A CA 1
ATOM 2176 C C . ILE A 1 273 ? 7.947 -20.847 -6.449 1.00 53.97 273 ILE A C 1
ATOM 2178 O O . ILE A 1 273 ? 8.965 -21.545 -6.439 1.00 53.97 273 ILE A O 1
ATOM 2182 N N . ALA A 1 274 ? 6.728 -21.331 -6.191 1.00 51.91 274 ALA A N 1
ATOM 2183 C CA . ALA A 1 274 ? 6.490 -22.766 -6.158 1.00 51.91 274 ALA A CA 1
ATOM 2184 C C . ALA A 1 274 ? 7.082 -23.339 -7.453 1.00 51.91 274 ALA A C 1
ATOM 2186 O O . ALA A 1 274 ? 6.752 -22.803 -8.517 1.00 51.91 274 ALA A O 1
ATOM 2187 N N . PRO A 1 275 ? 7.997 -24.326 -7.387 1.00 53.62 275 PRO A N 1
ATOM 2188 C CA . PRO A 1 275 ? 8.522 -24.926 -8.601 1.00 53.62 275 PRO A CA 1
ATOM 2189 C C . PRO A 1 275 ? 7.314 -25.340 -9.430 1.00 53.62 275 PRO A C 1
ATOM 2191 O O . PRO A 1 275 ? 6.378 -25.925 -8.872 1.00 53.62 275 PRO A O 1
ATOM 2194 N N . GLU A 1 276 ? 7.293 -24.956 -10.712 1.00 53.06 276 GLU A N 1
ATOM 2195 C CA . GLU A 1 276 ? 6.303 -25.493 -11.636 1.00 53.06 276 GLU A CA 1
ATOM 2196 C C . GLU A 1 276 ? 6.313 -26.994 -11.398 1.00 53.06 276 GLU A C 1
ATOM 2198 O O . GLU A 1 276 ? 7.363 -27.635 -11.485 1.00 53.06 276 GLU A O 1
ATOM 2203 N N . VAL A 1 277 ? 5.178 -27.526 -10.944 1.00 53.59 277 VAL A N 1
ATOM 2204 C CA . VAL A 1 277 ? 5.018 -28.964 -10.816 1.00 53.59 277 VAL A CA 1
ATOM 2205 C C . VAL A 1 277 ? 5.147 -29.445 -12.247 1.00 53.59 277 VAL A C 1
ATOM 2207 O O . VAL A 1 277 ? 4.186 -29.339 -13.010 1.00 53.59 277 VAL A O 1
ATOM 2210 N N . GLU A 1 278 ? 6.356 -29.867 -12.632 1.00 54.06 278 GLU A N 1
ATOM 2211 C CA . GLU A 1 278 ? 6.590 -30.593 -13.865 1.00 54.06 278 GLU A CA 1
ATOM 2212 C C . GLU A 1 278 ? 5.586 -31.727 -13.802 1.00 54.06 278 GLU A C 1
ATOM 2214 O O . GLU A 1 278 ? 5.674 -32.632 -12.968 1.00 54.06 278 GLU A O 1
ATOM 2219 N N . THR A 1 279 ? 4.530 -31.581 -14.592 1.00 54.91 279 THR A N 1
ATOM 2220 C CA . THR A 1 279 ? 3.478 -32.567 -14.703 1.00 54.91 279 THR A CA 1
ATOM 2221 C C . THR A 1 279 ? 4.174 -33.769 -15.302 1.00 54.91 279 THR A C 1
ATOM 2223 O O . THR A 1 279 ? 4.442 -33.826 -16.499 1.00 54.91 279 THR A O 1
ATOM 2226 N N . TYR A 1 280 ? 4.587 -34.682 -14.425 1.00 56.31 280 TYR A N 1
ATOM 2227 C CA . TYR A 1 280 ? 5.180 -35.949 -14.791 1.00 56.31 280 TYR A CA 1
ATOM 2228 C C . TYR A 1 280 ? 4.170 -36.651 -15.693 1.00 56.31 280 TYR A C 1
ATOM 2230 O O . TYR A 1 280 ? 3.160 -37.146 -15.202 1.00 56.31 280 TYR A O 1
ATOM 2238 N N . ASN A 1 281 ? 4.406 -36.616 -17.006 1.00 55.03 281 ASN A N 1
ATOM 2239 C CA . ASN A 1 281 ? 3.632 -37.344 -18.004 1.00 55.03 281 ASN A CA 1
ATOM 2240 C C . ASN A 1 281 ? 4.037 -38.820 -17.905 1.00 55.03 281 ASN A C 1
ATOM 2242 O O . ASN A 1 281 ? 5.126 -39.175 -18.367 1.00 55.03 281 ASN A O 1
ATOM 2246 N N . PRO A 1 282 ? 3.207 -39.708 -17.329 1.00 63.25 282 PRO A N 1
ATOM 2247 C CA . PRO A 1 282 ? 3.525 -41.118 -17.237 1.00 63.25 282 PRO A CA 1
ATOM 2248 C C . PRO A 1 282 ? 3.043 -41.815 -18.514 1.00 63.25 282 PRO A C 1
ATOM 2250 O O . PRO A 1 282 ? 2.183 -42.682 -18.456 1.00 63.25 282 PRO A O 1
ATOM 2253 N N . GLU A 1 283 ? 3.546 -41.427 -19.686 1.00 58.78 283 GLU A N 1
ATOM 2254 C CA . GLU A 1 283 ? 3.145 -42.071 -20.943 1.00 58.78 283 GLU A CA 1
ATOM 2255 C C . GLU A 1 283 ? 4.333 -42.287 -21.878 1.00 58.78 283 GLU A C 1
ATOM 2257 O O . GLU A 1 283 ? 4.559 -41.538 -22.823 1.00 58.78 283 GLU A O 1
ATOM 2262 N N . THR A 1 284 ? 5.090 -43.362 -21.636 1.00 54.75 284 THR A N 1
ATOM 2263 C CA . THR A 1 284 ? 5.494 -44.296 -22.706 1.00 54.75 284 THR A CA 1
ATOM 2264 C C . THR A 1 284 ? 6.047 -45.603 -22.126 1.00 54.75 284 THR A C 1
ATOM 2266 O O . THR A 1 284 ? 7.246 -45.858 -22.115 1.00 54.75 284 THR A O 1
ATOM 2269 N N . THR A 1 285 ? 5.152 -46.500 -21.711 1.00 50.25 285 THR A N 1
ATOM 2270 C CA . THR A 1 285 ? 5.426 -47.947 -21.707 1.00 50.25 285 THR A CA 1
ATOM 2271 C C . THR A 1 285 ? 4.271 -48.689 -22.373 1.00 50.25 285 THR A C 1
ATOM 2273 O O . THR A 1 285 ? 3.300 -49.112 -21.761 1.00 50.25 285 THR A O 1
ATOM 2276 N N . SER A 1 286 ? 4.407 -48.780 -23.695 1.00 55.16 286 SER A N 1
ATOM 2277 C CA . SER A 1 286 ? 4.017 -49.882 -24.577 1.00 55.16 286 SER A CA 1
ATOM 2278 C C . SER A 1 286 ? 3.363 -51.120 -23.925 1.00 55.16 286 SER A C 1
ATOM 2280 O O . SER A 1 286 ? 4.042 -51.940 -23.313 1.00 55.16 286 SER A O 1
ATOM 2282 N N . ASN A 1 287 ? 2.079 -51.298 -24.248 1.00 50.94 287 ASN A N 1
ATOM 2283 C CA . ASN A 1 287 ? 1.403 -52.527 -24.691 1.00 50.94 287 ASN A CA 1
ATOM 2284 C C . ASN A 1 287 ? 1.604 -53.844 -23.916 1.00 50.94 287 ASN A C 1
ATOM 2286 O O . ASN A 1 287 ? 2.549 -54.594 -24.148 1.00 50.94 287 ASN A O 1
ATOM 2290 N N . GLY A 1 288 ? 0.554 -54.219 -23.178 1.00 45.69 288 GLY A N 1
ATOM 2291 C CA . GLY A 1 288 ? 0.239 -55.602 -22.820 1.00 45.69 288 GLY A CA 1
ATOM 2292 C C . GLY A 1 288 ? -1.084 -55.703 -22.054 1.00 45.69 288 GLY A C 1
ATOM 2293 O O . GLY A 1 288 ? -1.149 -55.379 -20.877 1.00 45.69 288 GLY A O 1
ATOM 2294 N N . SER A 1 289 ? -2.149 -56.152 -22.715 1.00 47.09 289 SER A N 1
ATOM 2295 C CA . SER A 1 289 ? -3.442 -56.532 -22.118 1.00 47.09 289 SER A CA 1
ATOM 2296 C C . SER A 1 289 ? -3.894 -57.859 -22.744 1.00 47.09 289 SER A C 1
ATOM 2298 O O . SER A 1 289 ? -3.438 -58.148 -23.854 1.00 47.09 289 SER A O 1
ATOM 2300 N N . PRO A 1 290 ? -4.853 -58.617 -22.170 1.00 58.78 290 PRO A N 1
ATOM 2301 C CA . PRO A 1 290 ? -5.458 -58.511 -20.831 1.00 58.78 290 PRO A CA 1
ATOM 2302 C C . PRO A 1 290 ? -5.623 -59.882 -20.124 1.00 58.78 290 PRO A C 1
ATOM 2304 O O . PRO A 1 290 ? -5.719 -60.915 -20.781 1.00 58.78 290 PRO A O 1
ATOM 2307 N N . GLN A 1 291 ? -5.826 -59.903 -18.802 1.00 38.59 291 GLN A N 1
ATOM 2308 C CA . GLN A 1 291 ? -6.772 -60.864 -18.220 1.00 38.59 291 GLN A CA 1
ATOM 2309 C C . GLN A 1 291 ? -7.558 -60.276 -17.048 1.00 38.59 291 GLN A C 1
ATOM 2311 O O . GLN A 1 291 ? -7.036 -59.614 -16.157 1.00 38.59 291 GLN A O 1
ATOM 2316 N N . VAL A 1 292 ? -8.855 -60.539 -17.147 1.00 52.62 292 VAL A N 1
ATOM 2317 C CA . VAL A 1 292 ? -9.966 -60.195 -16.270 1.00 52.62 292 VAL A CA 1
ATOM 2318 C C . VAL A 1 292 ? -9.978 -61.139 -15.074 1.00 52.62 292 VAL A C 1
ATOM 2320 O O . VAL A 1 292 ? -9.976 -62.344 -15.287 1.00 52.62 292 VAL A O 1
ATOM 2323 N N . THR A 1 293 ? -10.146 -60.608 -13.863 1.00 39.84 293 THR A N 1
ATOM 2324 C CA . THR A 1 293 ? -10.999 -61.231 -12.835 1.00 39.84 293 THR A CA 1
ATOM 2325 C C . THR A 1 293 ? -11.487 -60.178 -11.845 1.00 39.84 293 THR A C 1
ATOM 2327 O O . THR A 1 293 ? -10.705 -59.475 -11.214 1.00 39.84 293 THR A O 1
ATOM 2330 N N . SER A 1 294 ? -12.809 -60.109 -11.745 1.00 48.66 294 SER A N 1
ATOM 2331 C CA . SER A 1 294 ? -13.631 -59.444 -10.738 1.00 48.66 294 SER A CA 1
ATOM 2332 C C . SER A 1 294 ? -13.439 -60.030 -9.339 1.00 48.66 294 SER A C 1
ATOM 2334 O O . SER A 1 294 ? -13.491 -61.253 -9.231 1.00 48.66 294 SER A O 1
ATOM 2336 N N . VAL A 1 295 ? -13.386 -59.196 -8.292 1.00 40.66 295 VAL A N 1
ATOM 2337 C CA . VAL A 1 295 ? -13.971 -59.495 -6.967 1.00 40.66 295 VAL A CA 1
ATOM 2338 C C . VAL A 1 295 ? -14.370 -58.182 -6.274 1.00 40.66 295 VAL A C 1
ATOM 2340 O O . VAL A 1 295 ? -13.612 -57.214 -6.279 1.00 40.66 295 VAL A O 1
ATOM 2343 N N . ASP A 1 296 ? -15.574 -58.193 -5.703 1.00 39.41 296 ASP A N 1
ATOM 2344 C CA . ASP A 1 296 ? -16.181 -57.220 -4.791 1.00 39.41 296 ASP A CA 1
ATOM 2345 C C . ASP A 1 296 ? -15.319 -56.841 -3.573 1.00 39.41 296 ASP A C 1
ATOM 2347 O O . ASP A 1 296 ? -14.618 -57.695 -3.035 1.00 39.41 296 ASP A O 1
ATOM 2351 N N . GLN A 1 297 ? -15.488 -55.604 -3.078 1.00 36.94 297 GLN A N 1
ATOM 2352 C CA . GLN A 1 297 ? -15.610 -55.195 -1.656 1.00 36.94 297 GLN A CA 1
ATOM 2353 C C . GLN A 1 297 ? -15.524 -53.655 -1.576 1.00 36.94 297 GLN A C 1
ATOM 2355 O O . GLN A 1 297 ? -14.596 -53.057 -2.104 1.00 36.94 297 GLN A O 1
ATOM 2360 N N . LEU A 1 298 ? -16.614 -52.970 -1.203 1.00 33.34 298 LEU A N 1
ATOM 2361 C CA . LEU A 1 298 ? -16.957 -52.496 0.154 1.00 33.34 298 LEU A CA 1
ATOM 2362 C C . LEU A 1 298 ? -16.058 -51.361 0.680 1.00 33.34 298 LEU A C 1
ATOM 2364 O O . LEU A 1 298 ? -14.842 -51.467 0.629 1.00 33.34 298 LEU A O 1
ATOM 2368 N N . SER A 1 299 ? -16.718 -50.382 1.326 1.00 32.22 299 SER A N 1
ATOM 2369 C CA . SER A 1 299 ? -16.162 -49.398 2.279 1.00 32.22 299 SER A CA 1
ATOM 2370 C C . SER A 1 299 ? -15.414 -48.205 1.656 1.00 32.22 299 SER A C 1
ATOM 2372 O O . SER A 1 299 ? -14.596 -48.380 0.772 1.00 32.22 299 SER A O 1
ATOM 2374 N N . GLU A 1 300 ? -15.569 -46.937 2.035 1.00 31.97 300 GLU A N 1
ATOM 2375 C CA . GLU A 1 300 ? -16.380 -46.213 3.017 1.00 31.97 300 GLU A CA 1
ATOM 2376 C C . GLU A 1 300 ? -16.257 -44.724 2.630 1.00 31.97 300 GLU A C 1
ATOM 2378 O O . GLU A 1 300 ? -15.175 -44.249 2.286 1.00 31.97 300 GLU A O 1
ATOM 2383 N N . ASN A 1 301 ? -17.353 -43.971 2.704 1.00 38.38 301 ASN A N 1
ATOM 2384 C CA . ASN A 1 301 ? -17.298 -42.514 2.850 1.00 38.38 301 ASN A CA 1
ATOM 2385 C C . ASN A 1 301 ? -16.975 -42.215 4.322 1.00 38.38 301 ASN A C 1
ATOM 2387 O O . ASN A 1 301 ? -17.592 -42.837 5.190 1.00 38.38 301 ASN A O 1
ATOM 2391 N N . PRO A 1 302 ? -16.135 -41.209 4.630 1.00 38.28 302 PRO A N 1
ATOM 2392 C CA . PRO A 1 302 ? -16.705 -40.111 5.411 1.00 38.28 302 PRO A CA 1
ATOM 2393 C C . PRO A 1 302 ? -16.076 -38.737 5.115 1.00 38.28 302 PRO A C 1
ATOM 2395 O O . PRO A 1 302 ? -14.969 -38.429 5.549 1.00 38.28 302 PRO A O 1
ATOM 2398 N N . PHE A 1 303 ? -16.861 -37.838 4.515 1.00 30.44 303 PHE A N 1
ATOM 2399 C CA . PHE A 1 303 ? -16.795 -36.414 4.855 1.00 30.44 303 PHE A CA 1
ATOM 2400 C C . PHE A 1 303 ? -17.717 -36.198 6.061 1.00 30.44 303 PHE A C 1
ATOM 2402 O O . PHE A 1 303 ? -18.930 -36.046 5.915 1.00 30.44 303 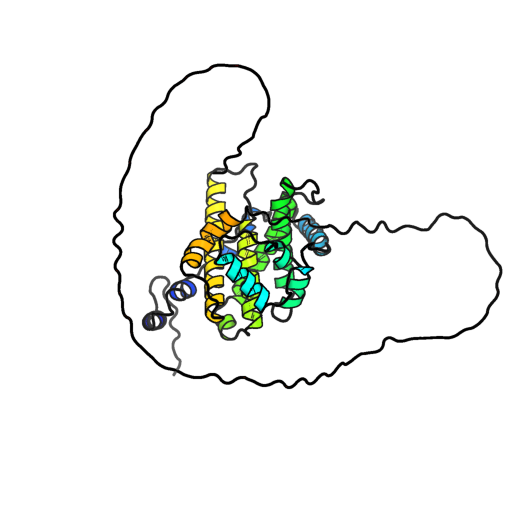PHE A O 1
ATOM 2409 N N . VAL A 1 304 ? -17.148 -36.248 7.268 1.00 31.66 304 VAL A N 1
ATOM 2410 C CA . VAL A 1 304 ? -17.863 -35.918 8.506 1.00 31.66 304 VAL A CA 1
ATOM 2411 C C . VAL A 1 304 ? -17.595 -34.467 8.881 1.00 31.66 304 VAL A C 1
ATOM 2413 O O . VAL A 1 304 ? -16.477 -34.038 9.153 1.00 31.66 304 VAL A O 1
ATOM 2416 N N . LEU A 1 305 ? -18.705 -33.742 8.906 1.00 33.25 305 LEU A N 1
ATOM 2417 C CA . LEU A 1 305 ? -18.929 -32.429 9.475 1.00 33.25 305 LEU A CA 1
ATOM 2418 C C . LEU A 1 305 ? -18.636 -32.458 10.991 1.00 33.25 305 LEU A C 1
ATOM 2420 O O . LEU A 1 305 ? -19.415 -33.023 11.755 1.00 33.25 305 LEU A O 1
ATOM 2424 N N . MET A 1 306 ? -17.557 -31.823 11.451 1.00 26.02 306 MET A N 1
ATOM 2425 C CA . MET A 1 306 ? -17.359 -31.531 12.877 1.00 26.02 306 MET A CA 1
ATOM 2426 C C . MET A 1 306 ? -17.759 -30.079 13.155 1.00 26.02 306 MET A C 1
ATOM 2428 O O . MET A 1 306 ? -16.972 -29.146 13.014 1.00 26.02 306 MET A O 1
ATOM 2432 N N . LYS A 1 307 ? -19.021 -29.901 13.563 1.00 30.81 307 LYS A N 1
ATOM 2433 C CA . LYS A 1 307 ? -19.446 -28.770 14.394 1.00 30.81 307 LYS A CA 1
ATOM 2434 C C . LYS A 1 307 ? -18.944 -29.035 15.814 1.00 30.81 307 LYS A C 1
ATOM 2436 O O . LYS A 1 307 ? -19.520 -29.858 16.517 1.00 30.81 307 LYS A O 1
ATOM 2441 N N . GLY A 1 308 ? -17.894 -28.333 16.223 1.00 27.36 308 GLY A N 1
ATOM 2442 C CA . GLY A 1 308 ? -17.464 -28.250 17.616 1.00 27.36 308 GLY A CA 1
ATOM 2443 C C . GLY A 1 308 ? -18.031 -26.992 18.263 1.00 27.36 308 GLY A C 1
ATOM 2444 O O . GLY A 1 308 ? -17.528 -25.895 18.048 1.00 27.36 308 GLY A O 1
ATOM 2445 N N . THR A 1 309 ? -19.112 -27.149 19.022 1.00 30.78 309 THR A N 1
ATOM 2446 C CA . THR A 1 309 ? -19.565 -26.185 20.026 1.00 30.78 309 THR A CA 1
ATOM 2447 C C . THR A 1 309 ? -18.691 -26.319 21.265 1.00 30.78 309 THR A C 1
ATOM 2449 O O . THR A 1 309 ? -18.771 -27.346 21.934 1.00 30.78 309 THR A O 1
ATOM 2452 N N . GLU A 1 310 ? -17.943 -25.279 21.625 1.00 31.84 310 GLU A N 1
ATOM 2453 C CA . GLU A 1 310 ? -17.388 -25.152 22.974 1.00 31.84 310 GLU A CA 1
ATOM 2454 C C . GLU A 1 310 ? -17.762 -23.800 23.584 1.00 31.84 310 GLU A C 1
ATOM 2456 O O . GLU A 1 310 ? -17.288 -22.731 23.205 1.00 31.84 310 GLU A O 1
ATOM 2461 N N . ASN A 1 311 ? -18.674 -23.900 24.550 1.00 30.08 311 ASN A N 1
ATOM 2462 C CA . ASN A 1 311 ? -18.867 -22.946 25.627 1.00 30.08 311 ASN A CA 1
ATOM 2463 C C . ASN A 1 311 ? -17.614 -22.948 26.506 1.00 30.08 311 ASN A C 1
ATOM 2465 O O . ASN A 1 311 ? -17.346 -23.951 27.165 1.00 30.08 311 ASN A O 1
ATOM 2469 N N . VAL A 1 312 ? -16.937 -21.808 26.629 1.00 32.94 312 VAL A N 1
ATOM 2470 C CA . VAL A 1 312 ? -16.071 -21.541 27.783 1.00 32.94 312 VAL A CA 1
ATOM 2471 C C . VAL A 1 312 ? -16.419 -20.172 28.355 1.00 32.94 312 VAL A C 1
ATOM 2473 O O . VAL A 1 312 ? -16.051 -19.119 27.842 1.00 32.94 312 VAL A O 1
ATOM 2476 N N . ASN A 1 313 ? -17.160 -20.222 29.459 1.00 30.94 313 ASN A N 1
ATOM 2477 C CA . ASN A 1 313 ? -17.258 -19.156 30.441 1.00 30.94 313 ASN A CA 1
ATOM 2478 C C . ASN A 1 313 ? -15.904 -19.003 31.140 1.00 30.94 313 ASN A C 1
ATOM 2480 O O . ASN A 1 313 ? -15.512 -19.928 31.839 1.00 30.94 313 ASN A O 1
ATOM 2484 N N . HIS A 1 314 ? -15.266 -17.831 31.081 1.00 33.19 314 HIS A N 1
ATOM 2485 C CA . HIS A 1 314 ? -14.384 -17.381 32.163 1.00 33.19 314 HIS A CA 1
ATOM 2486 C C . HIS A 1 314 ? -14.386 -15.851 32.330 1.00 33.19 314 HIS A C 1
ATOM 2488 O O . HIS A 1 314 ? -13.869 -15.088 31.525 1.00 33.19 314 HIS A O 1
ATOM 2494 N N . ALA A 1 315 ? -15.041 -15.447 33.421 1.00 30.30 315 ALA A N 1
ATOM 2495 C CA . ALA A 1 315 ? -14.684 -14.410 34.389 1.00 30.30 315 ALA A CA 1
ATOM 2496 C C . ALA A 1 315 ? -13.850 -13.184 33.943 1.00 30.30 315 ALA A C 1
ATOM 2498 O O . ALA A 1 315 ? -12.635 -13.233 33.775 1.00 30.30 315 ALA A O 1
ATOM 2499 N N . ARG A 1 316 ? -14.520 -12.023 33.979 1.00 33.84 316 ARG A N 1
ATOM 2500 C CA . ARG A 1 316 ? -13.932 -10.684 34.170 1.00 33.84 316 ARG A CA 1
ATOM 2501 C C . ARG A 1 316 ? -13.131 -10.585 35.478 1.00 33.84 316 ARG A C 1
ATOM 2503 O O . ARG A 1 316 ? -13.671 -10.949 36.524 1.00 33.84 316 ARG A O 1
ATOM 2510 N N . PRO A 1 317 ? -12.012 -9.842 35.486 1.00 36.19 317 PRO A N 1
ATOM 2511 C CA . PRO A 1 317 ? -11.563 -9.119 36.666 1.00 36.19 317 PRO A CA 1
ATOM 2512 C C . PRO A 1 317 ? -12.020 -7.654 36.617 1.00 36.19 317 PRO A C 1
ATOM 2514 O O . PRO A 1 317 ? -11.740 -6.911 35.677 1.00 36.19 317 PRO A O 1
ATOM 2517 N N . ARG A 1 318 ? -12.703 -7.228 37.684 1.00 36.22 318 ARG A N 1
ATOM 2518 C CA . ARG A 1 318 ? -12.858 -5.821 38.076 1.00 36.22 318 ARG A CA 1
ATOM 2519 C C . ARG A 1 318 ? -11.518 -5.294 38.615 1.00 36.22 318 ARG A C 1
ATOM 2521 O O . ARG A 1 318 ? -11.007 -5.838 39.588 1.00 36.22 318 ARG A O 1
ATOM 2528 N N . ARG A 1 319 ? -11.025 -4.182 38.074 1.00 34.41 319 ARG A N 1
ATOM 2529 C CA . ARG A 1 319 ? -10.216 -3.152 38.762 1.00 34.41 319 ARG A CA 1
ATOM 2530 C C . ARG A 1 319 ? -10.668 -1.824 38.154 1.00 34.41 319 ARG A C 1
ATOM 2532 O O . ARG A 1 319 ? -10.795 -1.737 36.944 1.00 34.41 319 ARG A O 1
ATOM 2539 N N . GLY A 1 320 ? -11.068 -0.804 38.895 1.00 32.34 320 GLY A N 1
ATOM 2540 C CA . GLY A 1 320 ? -10.557 -0.348 40.179 1.00 32.34 320 GLY A CA 1
ATOM 2541 C C . GLY A 1 320 ? -10.137 1.097 39.941 1.00 32.34 320 GLY A C 1
ATOM 2542 O O . GLY A 1 320 ? -9.014 1.352 39.529 1.00 32.34 320 GLY A O 1
ATOM 2543 N N . SER A 1 321 ? -11.097 2.007 40.082 1.00 35.03 321 SER A N 1
ATOM 2544 C CA . SER A 1 321 ? -10.910 3.454 40.052 1.00 35.03 321 SER A CA 1
ATOM 2545 C C . SER A 1 321 ? -9.937 3.885 41.144 1.00 35.03 321 SER A C 1
ATOM 2547 O O . SER A 1 321 ? -10.154 3.507 42.292 1.00 35.03 321 SER A O 1
ATOM 2549 N N . ASN A 1 322 ? -8.952 4.721 40.819 1.00 35.25 322 ASN A N 1
ATOM 2550 C CA . ASN A 1 322 ? -8.372 5.654 41.780 1.00 35.25 322 ASN A CA 1
ATOM 2551 C C . ASN A 1 322 ? -7.936 6.944 41.076 1.00 35.25 322 ASN A C 1
ATOM 2553 O O . ASN A 1 322 ? -7.158 6.931 40.127 1.00 35.25 322 ASN A O 1
ATOM 2557 N N . ASN A 1 323 ? -8.510 8.036 41.578 1.00 31.30 323 ASN A N 1
ATOM 2558 C CA . ASN A 1 323 ? -8.131 9.428 41.379 1.00 31.30 323 ASN A CA 1
ATOM 2559 C C . ASN A 1 323 ? -6.884 9.757 42.208 1.00 31.30 323 ASN A C 1
ATOM 2561 O O . ASN A 1 323 ? -6.827 9.342 43.361 1.00 31.30 323 ASN A O 1
ATOM 2565 N N . GLN A 1 324 ? -5.993 10.578 41.643 1.00 33.84 324 GLN A N 1
ATOM 2566 C CA . GLN A 1 324 ? -5.043 11.545 42.244 1.00 33.84 324 GLN A CA 1
ATOM 2567 C C . GLN A 1 324 ? -3.949 11.753 41.177 1.00 33.84 324 GLN A C 1
ATOM 2569 O O . GLN A 1 324 ? -3.443 10.776 40.649 1.00 33.84 324 GLN A O 1
ATOM 2574 N N . GLY A 1 325 ? -3.561 12.937 40.712 1.00 29.81 325 GLY A N 1
ATOM 2575 C CA . GLY A 1 325 ? -3.619 14.284 41.263 1.00 29.81 325 GLY A CA 1
ATOM 2576 C C . GLY A 1 325 ? -2.207 14.882 41.148 1.00 29.81 325 GLY A C 1
ATOM 2577 O O . GLY A 1 325 ? -1.278 14.290 41.679 1.00 29.81 325 GLY A O 1
ATOM 2578 N N . TYR A 1 326 ? -2.102 16.053 40.506 1.00 30.52 326 TYR A N 1
ATOM 2579 C CA . TYR A 1 326 ? -0.962 16.991 40.449 1.00 30.52 326 TYR A CA 1
ATOM 2580 C C . TYR A 1 326 ? 0.261 16.707 39.560 1.00 30.52 326 TYR A C 1
ATOM 2582 O O . TYR A 1 326 ? 0.884 15.654 39.629 1.00 30.52 326 TYR A O 1
ATOM 2590 N N . GLY A 1 327 ? 0.666 17.758 38.828 1.00 28.59 327 GLY A N 1
ATOM 2591 C CA . GLY A 1 327 ? 2.043 17.948 38.369 1.00 28.59 327 GLY A CA 1
ATOM 2592 C C . GLY A 1 327 ? 2.216 18.757 37.082 1.00 28.59 327 GLY A C 1
ATOM 2593 O O . GLY A 1 327 ? 2.753 18.221 36.121 1.00 28.59 327 GLY A O 1
ATOM 2594 N N . ASP A 1 328 ? 1.794 20.026 37.059 1.00 30.27 328 ASP A N 1
ATOM 2595 C CA . ASP A 1 328 ? 2.240 21.002 36.053 1.00 30.27 328 ASP A CA 1
ATOM 2596 C C . ASP A 1 328 ? 3.758 21.216 36.170 1.00 30.27 328 ASP A C 1
ATOM 2598 O O . ASP A 1 328 ? 4.234 21.680 37.205 1.00 30.27 328 ASP A O 1
ATOM 2602 N N . TYR A 1 329 ? 4.511 20.932 35.106 1.00 30.88 329 TYR A N 1
ATOM 2603 C CA . TYR A 1 329 ? 5.850 21.487 34.896 1.00 30.88 329 TYR A CA 1
ATOM 2604 C C . TYR A 1 329 ? 6.019 21.851 33.419 1.00 30.88 329 TYR A C 1
ATOM 2606 O O . TYR A 1 329 ? 6.184 20.998 32.550 1.00 30.88 329 TYR A O 1
ATOM 2614 N N . CYS A 1 330 ? 5.956 23.155 33.159 1.00 27.72 330 CYS A N 1
ATOM 2615 C CA . CYS A 1 330 ? 6.271 23.778 31.883 1.00 27.72 330 CYS A CA 1
ATOM 2616 C C . CYS A 1 330 ? 7.784 24.048 31.869 1.00 27.72 330 CYS A C 1
ATOM 2618 O O . CYS A 1 330 ? 8.259 24.954 32.553 1.00 27.72 330 CYS A O 1
ATOM 2620 N N . GLY A 1 331 ? 8.545 23.206 31.170 1.00 26.75 331 GLY A N 1
ATOM 2621 C CA . GLY A 1 331 ? 9.984 23.370 30.970 1.00 26.75 331 GLY A CA 1
ATOM 2622 C C . GLY A 1 331 ? 10.264 23.907 29.573 1.00 26.75 331 GLY A C 1
ATOM 2623 O O . GLY A 1 331 ? 10.235 23.155 28.603 1.00 26.75 331 GLY A O 1
ATOM 2624 N N . SER A 1 332 ? 10.517 25.208 29.481 1.00 27.38 332 SER A N 1
ATOM 2625 C CA . SER A 1 332 ? 11.025 25.879 28.285 1.00 27.38 332 SER A CA 1
ATOM 2626 C C . SER A 1 332 ? 12.480 25.464 28.050 1.00 27.38 332 SER A C 1
ATOM 2628 O O . SER A 1 332 ? 13.323 25.700 28.913 1.00 27.38 332 SER A O 1
ATOM 2630 N N . ALA A 1 333 ? 12.784 24.871 26.896 1.00 27.27 333 ALA A N 1
ATOM 2631 C CA . ALA A 1 333 ? 14.155 24.670 26.437 1.00 27.27 333 ALA A CA 1
ATOM 2632 C C . ALA A 1 333 ? 14.398 25.543 25.200 1.00 27.27 333 ALA A C 1
ATOM 2634 O O . ALA A 1 333 ? 13.924 25.246 24.104 1.00 27.27 333 ALA A O 1
ATOM 2635 N N . GLU A 1 334 ? 15.112 26.648 25.413 1.00 26.30 334 GLU A N 1
ATOM 2636 C CA . GLU A 1 334 ? 15.780 27.418 24.368 1.00 26.30 334 GLU A CA 1
ATOM 2637 C C . GLU A 1 334 ? 16.900 26.557 23.772 1.00 26.30 334 GLU A C 1
ATOM 2639 O O . GLU A 1 334 ? 17.796 26.117 24.492 1.00 26.30 334 GLU A O 1
ATOM 2644 N N . TYR A 1 335 ? 16.870 26.327 22.458 1.00 25.58 335 TYR A N 1
ATOM 2645 C CA . TYR A 1 335 ? 18.030 25.816 21.733 1.00 25.58 335 TYR A CA 1
ATOM 2646 C C . TYR A 1 335 ? 18.709 26.960 20.987 1.00 25.58 335 TYR A C 1
ATOM 2648 O O . TYR A 1 335 ? 18.143 27.592 20.095 1.00 25.58 335 TYR A O 1
ATOM 2656 N N . VAL A 1 336 ? 19.944 27.203 21.413 1.00 25.98 336 VAL A N 1
ATOM 2657 C CA . VAL A 1 336 ? 20.923 28.117 20.837 1.00 25.98 336 VAL A CA 1
ATOM 2658 C C . VAL A 1 336 ? 21.423 27.538 19.512 1.00 25.98 336 VAL A C 1
ATOM 2660 O O . VAL A 1 336 ? 21.931 26.420 19.464 1.00 25.98 336 VAL A O 1
ATOM 2663 N N . LEU A 1 337 ? 21.295 28.319 18.439 1.00 25.69 337 LEU A N 1
ATOM 2664 C CA . LEU A 1 337 ? 21.968 28.088 17.163 1.00 25.69 337 LEU A CA 1
ATOM 2665 C C . LEU A 1 337 ? 23.462 28.392 17.330 1.00 25.69 337 LEU A C 1
ATOM 2667 O O . LEU A 1 337 ? 23.837 29.544 17.542 1.00 25.69 337 LEU A O 1
ATOM 2671 N N . GLN A 1 338 ? 24.315 27.375 17.213 1.00 28.09 338 GLN A N 1
ATOM 2672 C CA . GLN A 1 338 ? 25.742 27.566 16.962 1.00 28.09 338 GLN A CA 1
ATOM 2673 C C . GLN A 1 338 ? 26.027 27.312 15.483 1.00 28.09 338 GLN A C 1
ATOM 2675 O O . GLN A 1 338 ? 25.948 26.186 14.998 1.00 28.09 338 GLN A O 1
ATOM 2680 N N . HIS A 1 339 ? 26.347 28.399 14.783 1.00 28.91 339 HIS A N 1
ATOM 2681 C CA . HIS A 1 339 ? 27.038 28.375 13.503 1.00 28.91 339 HIS A CA 1
ATOM 2682 C C . HIS A 1 339 ? 28.478 27.898 13.717 1.00 28.91 339 HIS A C 1
ATOM 2684 O O . HIS A 1 339 ? 29.180 28.419 14.582 1.00 28.91 339 HIS A O 1
ATOM 2690 N N . GLY A 1 340 ? 28.906 26.938 12.904 1.00 28.31 340 GLY A N 1
ATOM 2691 C CA . GLY A 1 340 ? 30.300 26.550 12.740 1.00 28.31 340 GLY A CA 1
ATOM 2692 C C . GLY A 1 340 ? 30.565 26.349 11.257 1.00 28.31 340 GLY A C 1
ATOM 2693 O O . GLY A 1 340 ? 30.276 25.288 10.712 1.00 28.31 340 GLY A O 1
ATOM 2694 N N . GLU A 1 341 ? 31.033 27.410 10.609 1.00 33.75 341 GLU A N 1
ATOM 2695 C CA . GLU A 1 341 ? 31.764 27.337 9.348 1.00 33.75 341 GLU A CA 1
ATOM 2696 C C . GLU A 1 341 ? 33.116 26.678 9.636 1.00 33.75 341 GLU A C 1
ATOM 2698 O O . GLU A 1 341 ? 33.778 27.074 10.589 1.00 33.75 341 GLU A O 1
ATOM 2703 N N . ASP A 1 342 ? 33.537 25.710 8.823 1.00 31.58 342 ASP A N 1
ATOM 2704 C CA . ASP A 1 342 ? 34.964 25.497 8.591 1.00 31.58 342 ASP A CA 1
ATOM 2705 C C . ASP A 1 342 ? 35.197 24.822 7.236 1.00 31.58 342 ASP A C 1
ATOM 2707 O O . ASP A 1 342 ? 34.883 23.657 6.984 1.00 31.58 342 ASP A O 1
ATOM 2711 N N . SER A 1 343 ? 35.739 25.633 6.337 1.00 33.62 343 SER A N 1
ATOM 2712 C CA . SER A 1 343 ? 36.284 25.292 5.034 1.00 33.62 343 SER A CA 1
ATOM 2713 C C . SER A 1 343 ? 37.693 24.716 5.190 1.00 33.62 343 SER A C 1
ATOM 2715 O O . SER A 1 343 ? 38.603 25.418 5.628 1.00 33.62 343 SER A O 1
ATOM 2717 N N . GLY A 1 344 ? 37.887 23.461 4.780 1.00 32.34 344 GLY A N 1
ATOM 2718 C CA . GLY A 1 344 ? 39.184 22.781 4.761 1.00 32.34 344 GLY A CA 1
ATOM 2719 C C . GLY A 1 344 ? 39.606 22.392 3.347 1.00 32.34 344 GLY A C 1
ATOM 2720 O O . GLY A 1 344 ? 39.163 21.383 2.809 1.00 32.34 344 GLY A O 1
ATOM 2721 N N . LEU A 1 345 ? 40.469 23.221 2.772 1.00 33.38 345 LEU A N 1
ATOM 2722 C CA . LEU A 1 345 ? 41.229 23.046 1.537 1.00 33.38 345 LEU A CA 1
ATOM 2723 C C . LEU A 1 345 ? 42.264 21.913 1.707 1.00 33.38 345 LEU A C 1
ATOM 2725 O O . LEU A 1 345 ? 43.048 21.988 2.648 1.00 33.38 345 LEU A O 1
ATOM 2729 N N . PHE A 1 346 ? 42.348 20.929 0.803 1.00 30.62 346 PHE A N 1
ATOM 2730 C CA . PHE A 1 346 ? 43.586 20.155 0.621 1.00 30.62 346 PHE A CA 1
ATOM 2731 C C . PHE A 1 346 ? 43.780 19.706 -0.825 1.00 30.62 346 PHE A C 1
ATOM 2733 O O . PHE A 1 346 ? 42.894 19.123 -1.447 1.00 30.62 346 PHE A O 1
ATOM 2740 N N . ASP A 1 347 ? 44.981 20.002 -1.314 1.00 29.31 347 ASP A N 1
ATOM 2741 C CA . ASP A 1 347 ? 45.487 19.719 -2.645 1.00 29.31 347 ASP A CA 1
ATOM 2742 C C . ASP A 1 347 ? 46.575 18.624 -2.589 1.00 29.31 347 ASP A C 1
ATOM 2744 O O . ASP A 1 347 ? 47.323 18.521 -1.617 1.00 29.31 347 ASP A O 1
ATOM 2748 N N . HIS A 1 348 ? 46.592 17.819 -3.652 1.00 34.41 348 HIS A N 1
ATOM 2749 C CA . HIS A 1 348 ? 47.543 16.817 -4.155 1.00 34.41 348 HIS A CA 1
ATOM 2750 C C . HIS A 1 348 ? 48.545 16.071 -3.243 1.00 34.41 348 HIS A C 1
ATOM 2752 O O . HIS A 1 348 ? 49.486 16.643 -2.704 1.00 34.41 348 HIS A O 1
ATOM 2758 N N . THR A 1 349 ? 48.560 14.730 -3.359 1.00 29.84 349 THR A N 1
ATOM 2759 C CA . THR A 1 349 ? 49.700 14.015 -3.990 1.00 29.84 349 THR A CA 1
ATOM 2760 C C . THR A 1 349 ? 49.398 12.555 -4.345 1.00 29.84 349 THR A C 1
ATOM 2762 O O . THR A 1 349 ? 48.695 11.829 -3.652 1.00 29.84 349 THR A O 1
ATOM 2765 N N . GLN A 1 350 ? 49.971 12.144 -5.473 1.00 34.00 350 GLN A N 1
ATOM 2766 C CA . GLN A 1 350 ? 49.831 10.868 -6.161 1.00 34.00 350 GLN A CA 1
ATOM 2767 C C . GLN A 1 350 ? 51.035 9.975 -5.817 1.00 34.00 350 GLN A C 1
ATOM 2769 O O . GLN A 1 350 ? 52.170 10.397 -6.017 1.00 34.00 350 GLN A O 1
ATOM 2774 N N . THR A 1 351 ? 50.821 8.741 -5.353 1.00 32.50 351 THR A N 1
ATOM 2775 C CA . THR A 1 351 ? 51.820 7.659 -5.457 1.00 32.50 351 THR A CA 1
ATOM 2776 C C . THR A 1 351 ? 51.131 6.328 -5.743 1.00 32.50 351 THR A C 1
ATOM 2778 O O . THR A 1 351 ? 50.148 5.961 -5.108 1.00 32.50 351 THR A O 1
ATOM 2781 N N . ALA A 1 352 ? 51.644 5.629 -6.753 1.00 34.56 352 ALA A N 1
ATOM 2782 C CA . ALA A 1 352 ? 51.221 4.302 -7.172 1.00 34.56 352 ALA A CA 1
ATOM 2783 C C . ALA A 1 352 ? 51.951 3.215 -6.368 1.00 34.56 352 ALA A C 1
ATOM 2785 O O . ALA A 1 352 ? 53.164 3.327 -6.172 1.00 34.56 352 ALA A O 1
ATOM 2786 N N . LYS A 1 353 ? 51.236 2.147 -5.985 1.00 32.56 353 LYS A N 1
ATOM 2787 C CA . LYS A 1 353 ? 51.739 0.762 -5.913 1.00 32.56 353 LYS A CA 1
ATOM 2788 C C . LYS A 1 353 ? 50.592 -0.242 -5.727 1.00 32.56 353 LYS A C 1
ATOM 2790 O O . LYS A 1 353 ? 49.609 0.044 -5.056 1.00 32.56 353 LYS A O 1
ATOM 2795 N N . ASP A 1 354 ? 50.772 -1.382 -6.385 1.00 33.41 354 ASP A N 1
ATOM 2796 C CA . ASP A 1 354 ? 49.878 -2.528 -6.567 1.00 33.41 354 ASP A CA 1
ATOM 2797 C C . ASP A 1 354 ? 49.213 -3.109 -5.311 1.00 33.41 354 ASP A C 1
ATOM 2799 O O . ASP A 1 354 ? 49.830 -3.191 -4.249 1.00 33.41 354 ASP A O 1
ATOM 2803 N N . GLY A 1 355 ? 48.031 -3.706 -5.522 1.00 28.36 355 GLY A N 1
ATOM 2804 C CA . GLY A 1 355 ? 47.661 -4.953 -4.847 1.00 28.36 355 GLY A CA 1
ATOM 2805 C C . GLY A 1 355 ? 46.291 -4.988 -4.170 1.00 28.36 355 GLY A C 1
ATOM 2806 O O . GLY A 1 355 ? 46.202 -4.787 -2.969 1.00 28.36 355 GLY A O 1
ATOM 2807 N N . SER A 1 356 ? 45.283 -5.431 -4.929 1.00 29.59 356 SER A N 1
ATOM 2808 C CA . SER A 1 356 ? 44.143 -6.245 -4.469 1.00 29.59 356 SER A CA 1
ATOM 2809 C C . SER A 1 356 ? 43.043 -5.617 -3.590 1.00 29.59 356 SER A C 1
ATOM 2811 O O . SER A 1 356 ? 43.285 -4.991 -2.571 1.00 29.59 356 SER A O 1
ATOM 2813 N N . GLN A 1 357 ? 41.806 -5.974 -3.967 1.00 28.22 357 GLN A N 1
ATOM 2814 C CA . GLN A 1 357 ? 40.506 -5.743 -3.312 1.00 28.22 357 GLN A CA 1
ATOM 2815 C C . GLN A 1 357 ? 39.877 -4.357 -3.518 1.00 28.22 357 GLN A C 1
ATOM 2817 O O . GLN A 1 357 ? 39.974 -3.452 -2.697 1.00 28.22 357 GLN A O 1
ATOM 2822 N N . ALA A 1 358 ? 39.130 -4.237 -4.621 1.00 25.25 358 ALA A N 1
ATOM 2823 C CA . ALA A 1 358 ? 38.145 -3.182 -4.811 1.00 25.25 358 ALA A CA 1
ATOM 2824 C C . ALA A 1 358 ? 36.939 -3.426 -3.883 1.00 25.25 358 ALA A C 1
ATOM 2826 O O . ALA A 1 358 ? 36.046 -4.216 -4.189 1.00 25.25 358 ALA A O 1
ATOM 2827 N N . LEU A 1 359 ? 36.936 -2.745 -2.740 1.00 25.44 359 LEU A N 1
ATOM 2828 C CA . LEU A 1 359 ? 35.726 -2.413 -1.996 1.00 25.44 359 LEU A CA 1
ATOM 2829 C C . LEU A 1 359 ? 35.016 -1.291 -2.761 1.00 25.44 359 LEU A C 1
ATOM 2831 O O . LEU A 1 359 ? 35.505 -0.166 -2.814 1.00 25.44 359 LEU A O 1
ATOM 2835 N N . PHE A 1 360 ? 33.881 -1.601 -3.384 1.00 22.06 360 PHE A N 1
ATOM 2836 C CA . PHE A 1 360 ? 32.970 -0.573 -3.877 1.00 22.06 360 PHE A CA 1
ATOM 2837 C C . PHE A 1 360 ? 32.120 -0.082 -2.700 1.00 22.06 360 PHE A C 1
ATOM 2839 O O . PHE A 1 360 ? 31.101 -0.686 -2.367 1.00 22.06 360 PHE A O 1
ATOM 2846 N N . GLU A 1 361 ? 32.536 1.017 -2.071 1.00 22.34 361 GLU A N 1
ATOM 2847 C CA . GLU A 1 361 ? 31.603 1.891 -1.361 1.00 22.34 361 GLU A CA 1
ATOM 2848 C C . GLU A 1 361 ? 30.740 2.599 -2.409 1.00 22.34 361 GLU A C 1
ATOM 2850 O O . GLU A 1 361 ? 31.193 3.487 -3.129 1.00 22.34 361 GLU A O 1
ATOM 2855 N N . VAL A 1 362 ? 29.485 2.169 -2.530 1.00 22.98 362 VAL A N 1
ATOM 2856 C CA . VAL A 1 362 ? 28.462 2.929 -3.249 1.00 22.98 362 VAL A CA 1
ATOM 2857 C C . VAL A 1 362 ? 27.810 3.863 -2.236 1.00 22.98 362 VAL A C 1
ATOM 2859 O O . VAL A 1 362 ? 26.923 3.458 -1.485 1.00 22.98 362 VAL A O 1
ATOM 2862 N N . SER A 1 363 ? 28.271 5.112 -2.203 1.00 21.11 363 SER A N 1
ATOM 2863 C CA . SER A 1 363 ? 27.562 6.208 -1.543 1.00 21.11 363 SER A CA 1
ATOM 2864 C C . SER A 1 363 ? 26.294 6.520 -2.335 1.00 21.11 363 SER A C 1
ATOM 2866 O O . SER A 1 363 ? 26.369 6.965 -3.480 1.00 21.11 363 SER A O 1
ATOM 2868 N N . TYR A 1 364 ? 25.130 6.274 -1.737 1.00 27.52 364 TYR A N 1
ATOM 2869 C CA . TYR A 1 364 ? 23.851 6.751 -2.257 1.00 27.52 364 TYR A CA 1
ATOM 2870 C C . TYR A 1 364 ? 23.579 8.138 -1.669 1.00 27.52 364 TYR A C 1
ATOM 2872 O O . TYR A 1 364 ? 23.562 8.293 -0.446 1.00 27.52 364 TYR A O 1
ATOM 2880 N N . GLY A 1 365 ? 23.445 9.130 -2.553 1.00 33.94 365 GLY A N 1
ATOM 2881 C CA . GLY A 1 365 ? 22.922 10.461 -2.235 1.00 33.94 365 GLY A CA 1
ATOM 2882 C C . GLY A 1 365 ? 21.403 10.509 -2.205 1.00 33.94 365 GLY A C 1
ATOM 2883 O O . GLY A 1 365 ? 20.766 9.511 -2.622 1.00 33.94 365 GLY A O 1
#

Foldseek 3Di:
DDDDDDDDDPPDDDPVVVVVCVVPPLPPLPNVVVVCPDALLNLQLLVLLADDPPPCPVVLVVVLVVVLPWAFDDPCPVVDDLALVRLLLVVLVVLQDPDQDLDDLLSCLLHPSNLVLCVVQDDPLLSSLLNLQSVLLVLLLCQVPDPDHDPDHSSSSSNRNSVSLSVNSVVLSVCLPPVNVVPGDLSNLSSNLSSLVSSLLSLQSDADDPPDDDPVNNVSSLVSSLVSQLVSLSSNVVSCVVVVNPRDPVSSVCSSPVSNVVSVSDNPDDRPRPPPPPPPDPDDDDDDDDDDDDDDDDDDDDPDDDPDDDDDDDDDDDDDDDDDDDDDDDDDDDDDDDDDDDDDDDDDDDDDDDDDDDDDPDDDD

Secondary structure (DSSP, 8-state):
------PPPSSS--HHHHHHHHSGGG-TTHHHHTT--S-GGGG-GGGGG-PPTTSSHHHHHHHHHHHHTPPP--TTGGG----HHHHHHHHHHHHH--SPPSS-HHHHHH-HHHHHHHTTTS-HHHHHHHHHHHHHHHHHHHGGG-SS--SS-HHHHHHHHHHHHHHHHHHHHHHT-HHHHHT--HHHHHHHHHHHHHHHHHHHH----SSS--HHHHHHHHHHHHHHHHHHHHHHHHHHHHTT----HHHHHHHHHHHHHTTT--------PPPP---------------------------------------PPP---------------PPP-----------------------------

pLDDT: mean 71.16, std 25.87, range [21.11, 98.5]

Organism: NCBI:txid1095630

Sequence (365 aa):
MKGRVFECSRDDICVSCQQLVVHAHQRHTLTFSACIRTSTSDASVFDFYIPPPGQNRDIILTKSEQLSTTTISLDFSSLITWDLEFLVDDVVGWLNKSTISETSKVGILSSPRLLGLIQPFIEDDIMEQFHRMIYAISLAYTQPHTPNRHHLTTPELLQIGSFAGHKFLRNLDKLLKPQRLRDCSLGRLRALFLLIFGAILAAGYTSPQPSGNTQQELAQFKDTQDFLCQILAHYLLYLGSQMKLPITSETQQFIPQAAPARRHRQGLFQWAIAPEVETYNPETTSNGSPQVTSVDQLSENPFVLMKGTENVNHARPRRGSNNQGYGDYCGSAEYVLQHGEDSGLFDHTQTAKDGSQALFEVSYG

Radius of gyration: 27.98 Å; chains: 1; bounding box: 90×93×70 Å